Protein AF-A0AAW6NJH7-F1 (afdb_monomer_lite)

Foldseek 3Di:
DDFDPKDFDWLEAPVVAVVVLVCLQPVQVVCCVVVVNPDDWDWDWDADLAAQGTHYIAQISNRVDDDGRLLAHVWAQPFLLLLLLLLLLQLLCVVGADQFDKFAFDWDWDQDPVRDTDTDAFPVNDGPRIDGNLVCNLASGDRRLLRSDVVSALVSSLLSLVLLPADNVQRDSDSCVSRGSGIDRNSSSVSSVSCLSNLQWRNHRTTTAWMATPVRDTPDHDDRDTHRRGHSSSSVSSQLSVLSSCVPYVNVVNCVVCVPVSGD

InterPro domains:
  IPR001460 Penicillin-binding protein, transpeptidase [PF00905] (43-263)
  IPR012338 Beta-lactamase/transpeptidase-like [G3DSA:3.40.710.10] (2-264)
  IPR012338 Beta-lactamase/transpeptidase-like [SSF56601] (4-255)
  IPR050396 Glycosyltransferase 51/Transpeptidase [PTHR32282] (4-257)

Secondary structure (DSSP, 8-state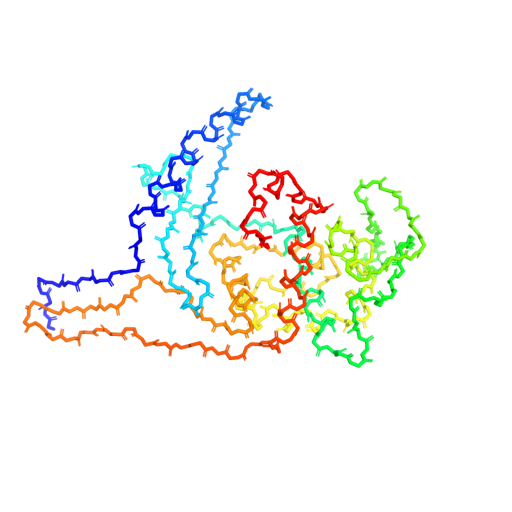):
----S-EEEE---HHHHHHHHHHHHHHHHHHHHHHT-S-----EEEE-TTT-BEEEEE-SS-TTS-S--HHHH--EE-GGGGHHHHHHHHHT-TTT--TT-EEEES---EE-TTSPEE----TT----EEEEHHHHHHTT-HHHHHHHHHHH-HHHHHHHHHHTT--GGG---SGGGGGT--EE-HHHHHHHHHHHHTTSEEPPPBSEEEEE-TTS-EEEE-----EE-S-HHHHHHHHHHHHHHHHHSTTHHHHHH-GGG---

Structure (mmCIF, N/CA/C/O backbone):
data_AF-A0AAW6NJH7-F1
#
_entry.id   AF-A0AAW6NJH7-F1
#
loop_
_atom_site.group_PDB
_atom_site.id
_atom_site.type_symbol
_atom_site.label_atom_id
_atom_site.label_alt_id
_atom_site.label_comp_id
_atom_site.label_asym_id
_atom_site.label_entity_id
_atom_site.label_seq_id
_atom_site.pdbx_PDB_ins_code
_atom_site.Cartn_x
_atom_site.Cartn_y
_atom_site.Cartn_z
_atom_site.occupancy
_atom_site.B_iso_or_equiv
_atom_site.auth_seq_id
_atom_site.auth_comp_id
_atom_site.auth_asym_id
_atom_site.auth_atom_id
_atom_site.pdbx_PDB_model_num
ATOM 1 N N . LYS A 1 1 ? 37.117 -6.544 -17.813 1.00 63.12 1 LYS A N 1
ATOM 2 C CA . LYS A 1 1 ? 36.618 -6.884 -19.164 1.00 63.12 1 LYS A CA 1
ATOM 3 C C . LYS A 1 1 ? 35.686 -5.759 -19.556 1.00 63.12 1 LYS A C 1
ATOM 5 O O . LYS A 1 1 ? 34.707 -5.574 -18.843 1.00 63.12 1 LYS A O 1
ATOM 10 N N . ASP A 1 2 ? 36.017 -5.006 -20.595 1.00 80.56 2 ASP A N 1
ATOM 11 C CA . ASP A 1 2 ? 35.122 -3.968 -21.101 1.00 80.56 2 ASP A CA 1
ATOM 12 C C . ASP A 1 2 ? 33.968 -4.652 -21.834 1.00 80.56 2 ASP A C 1
ATOM 14 O O . ASP A 1 2 ? 34.187 -5.523 -22.676 1.00 80.56 2 ASP A O 1
ATOM 18 N N . LEU A 1 3 ? 32.738 -4.337 -21.431 1.00 87.38 3 LEU A N 1
ATOM 19 C CA . LEU A 1 3 ? 31.527 -4.855 -22.057 1.00 87.38 3 LEU A CA 1
ATOM 20 C C . LEU A 1 3 ? 31.058 -3.839 -23.104 1.00 87.38 3 LEU A C 1
ATOM 22 O O . LEU A 1 3 ? 30.867 -2.669 -22.782 1.00 87.38 3 LEU A O 1
ATOM 26 N N . SER A 1 4 ? 30.847 -4.297 -24.335 1.00 90.00 4 SER A N 1
ATOM 27 C CA . SER A 1 4 ? 30.216 -3.545 -25.427 1.00 90.00 4 SER A CA 1
ATOM 28 C C . SER A 1 4 ? 28.955 -4.288 -25.887 1.00 90.00 4 SER A C 1
ATOM 30 O O . SER A 1 4 ? 28.783 -5.461 -25.557 1.00 90.00 4 SER A O 1
ATOM 32 N N . GLY A 1 5 ? 28.036 -3.595 -26.569 1.00 94.06 5 GLY A N 1
ATOM 33 C CA . GLY A 1 5 ? 26.850 -4.213 -27.185 1.00 94.06 5 GLY A CA 1
ATOM 34 C C . GLY A 1 5 ? 25.885 -4.919 -26.216 1.00 94.06 5 GLY A C 1
ATOM 35 O O . GLY A 1 5 ? 25.193 -5.858 -26.611 1.00 94.06 5 GLY A O 1
ATOM 36 N N . VAL A 1 6 ? 25.842 -4.496 -24.946 1.00 96.94 6 VAL A N 1
ATOM 37 C CA . VAL A 1 6 ? 25.009 -5.121 -23.904 1.00 96.94 6 VAL A CA 1
ATOM 38 C C . VAL A 1 6 ? 23.520 -4.914 -24.185 1.00 96.94 6 VAL A C 1
ATOM 40 O O . VAL A 1 6 ? 23.065 -3.806 -24.463 1.00 96.94 6 VAL A O 1
ATOM 43 N N . LYS A 1 7 ? 22.745 -5.989 -24.043 1.00 98.00 7 LYS A N 1
ATOM 44 C CA . LYS A 1 7 ? 21.287 -6.012 -24.181 1.00 98.00 7 LYS A CA 1
ATOM 45 C C . LYS A 1 7 ? 20.660 -6.106 -22.793 1.00 98.00 7 LYS A C 1
ATOM 47 O O . LYS A 1 7 ? 20.881 -7.085 -22.078 1.00 98.00 7 LYS A O 1
ATOM 52 N N . ILE A 1 8 ? 19.880 -5.096 -22.413 1.00 98.12 8 ILE A N 1
ATOM 53 C CA . ILE A 1 8 ? 19.168 -5.044 -21.130 1.00 98.12 8 ILE A CA 1
ATOM 54 C C . ILE A 1 8 ? 17.683 -5.280 -21.393 1.00 98.12 8 ILE A C 1
ATOM 56 O O . ILE A 1 8 ? 17.025 -4.458 -22.027 1.00 98.12 8 ILE A O 1
ATOM 60 N N . PHE A 1 9 ? 17.151 -6.387 -20.882 1.00 98.31 9 PHE A N 1
ATOM 61 C CA . PHE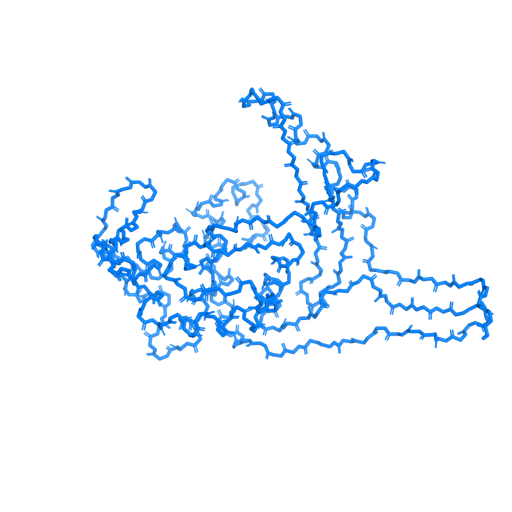 A 1 9 ? 15.729 -6.698 -20.957 1.00 98.31 9 PHE A CA 1
ATOM 62 C C . PHE A 1 9 ? 15.064 -6.307 -19.644 1.00 98.31 9 PHE A C 1
ATOM 64 O O . PHE A 1 9 ? 15.450 -6.777 -18.568 1.00 98.31 9 PHE A O 1
ATOM 71 N N . THR A 1 10 ? 14.065 -5.434 -19.728 1.00 98.50 10 THR A N 1
ATOM 72 C CA . THR A 1 10 ? 13.341 -4.913 -18.569 1.00 98.50 10 THR A CA 1
ATOM 73 C C . THR A 1 10 ? 11.961 -5.558 -18.445 1.00 98.50 10 THR A C 1
ATOM 75 O O . THR A 1 10 ? 11.587 -6.447 -19.208 1.00 98.50 10 THR A O 1
ATOM 78 N N . THR A 1 11 ? 11.213 -5.137 -17.433 1.00 98.44 11 THR A N 1
ATOM 79 C CA . THR A 1 11 ? 9.827 -5.560 -17.167 1.00 98.44 11 THR A CA 1
ATOM 80 C C . THR A 1 11 ? 8.785 -4.550 -17.658 1.00 98.44 11 THR A C 1
ATOM 82 O O . THR A 1 11 ? 7.587 -4.737 -17.432 1.00 98.44 11 THR A O 1
ATOM 85 N N . PHE A 1 12 ? 9.265 -3.500 -18.330 1.00 98.56 12 PHE A N 1
ATOM 86 C CA . PHE A 1 12 ? 8.488 -2.372 -18.815 1.00 98.56 12 PHE A CA 1
ATOM 87 C C . PHE A 1 12 ? 7.353 -2.822 -19.736 1.00 98.56 12 PHE A C 1
ATOM 89 O O . PHE A 1 12 ? 7.557 -3.624 -20.649 1.00 98.56 12 PHE A O 1
ATOM 96 N N . ASP A 1 13 ? 6.170 -2.267 -19.503 1.00 98.75 13 ASP A N 1
ATOM 97 C CA . ASP A 1 13 ? 4.979 -2.474 -20.312 1.00 98.75 13 ASP A CA 1
ATOM 98 C C . ASP A 1 13 ? 4.593 -1.139 -20.956 1.00 98.75 13 ASP A C 1
ATOM 100 O O . ASP A 1 13 ? 4.171 -0.202 -20.273 1.00 98.75 13 ASP A O 1
ATOM 104 N N . SER A 1 14 ? 4.752 -1.045 -22.279 1.00 98.44 14 SER A N 1
ATOM 105 C CA . SER A 1 14 ? 4.467 0.186 -23.019 1.00 98.44 14 SER A CA 1
ATOM 106 C C . SER A 1 14 ? 2.999 0.595 -22.937 1.00 98.44 14 SER A C 1
ATOM 108 O O . SER A 1 14 ? 2.708 1.779 -22.805 1.00 98.44 14 SER A O 1
ATOM 110 N N . VAL A 1 15 ? 2.066 -0.362 -22.936 1.00 98.69 15 VAL A N 1
ATOM 111 C CA . VAL A 1 15 ? 0.629 -0.065 -22.869 1.00 98.69 15 VAL A CA 1
ATOM 112 C C . VAL A 1 15 ? 0.272 0.508 -21.500 1.00 98.69 15 VAL A C 1
ATOM 114 O O . VAL A 1 15 ? -0.466 1.492 -21.405 1.00 98.69 15 VAL A O 1
ATOM 117 N N . ALA A 1 16 ? 0.802 -0.088 -20.429 1.00 98.62 16 ALA A N 1
ATOM 118 C CA . ALA A 1 16 ? 0.579 0.405 -19.074 1.00 98.62 16 ALA A CA 1
ATOM 119 C C . ALA A 1 16 ? 1.208 1.789 -18.859 1.00 98.62 16 ALA A C 1
ATOM 121 O O . ALA A 1 16 ? 0.585 2.646 -18.225 1.00 98.62 16 ALA A O 1
ATOM 122 N N . GLN A 1 17 ? 2.414 2.019 -19.392 1.00 98.50 17 GLN A N 1
ATOM 123 C CA . GLN A 1 17 ? 3.087 3.311 -19.296 1.00 98.50 17 GLN A CA 1
ATOM 124 C C . GLN A 1 17 ? 2.305 4.404 -20.029 1.00 98.50 17 GLN A C 1
ATOM 126 O O . GLN A 1 17 ? 1.992 5.423 -19.415 1.00 98.50 17 GLN A O 1
ATOM 131 N N . ASP A 1 18 ? 1.913 4.176 -21.284 1.00 98.44 18 ASP A N 1
ATOM 132 C CA . ASP A 1 18 ? 1.162 5.154 -22.079 1.00 98.44 18 ASP A CA 1
ATOM 133 C C . ASP A 1 18 ? -0.160 5.538 -21.394 1.00 98.44 18 ASP A C 1
ATOM 135 O O . ASP A 1 18 ? -0.528 6.714 -21.318 1.00 98.44 18 ASP A O 1
ATOM 139 N N . ALA A 1 19 ? -0.868 4.553 -20.829 1.00 98.69 19 ALA A N 1
ATOM 140 C CA . ALA A 1 19 ? -2.093 4.795 -20.074 1.00 98.69 19 ALA A CA 1
ATOM 141 C C . ALA A 1 19 ? -1.845 5.623 -18.797 1.00 98.69 19 ALA A C 1
ATOM 143 O O . ALA A 1 19 ? -2.624 6.533 -18.491 1.00 98.69 19 ALA A O 1
ATOM 144 N N . ALA A 1 20 ? -0.771 5.328 -18.058 1.00 98.31 20 ALA A N 1
ATOM 145 C CA . ALA A 1 20 ? -0.404 6.037 -16.834 1.00 98.31 20 ALA A CA 1
ATOM 146 C C . ALA A 1 20 ? 0.009 7.490 -17.111 1.00 98.31 20 ALA A C 1
ATOM 148 O O . ALA A 1 20 ? -0.431 8.408 -16.411 1.00 98.31 20 ALA A O 1
ATOM 149 N N . GLU A 1 21 ? 0.815 7.712 -18.149 1.00 98.19 21 GLU A N 1
ATOM 150 C CA . GLU A 1 21 ? 1.243 9.044 -18.571 1.00 98.19 21 GLU A CA 1
ATOM 151 C C . GLU A 1 21 ? 0.064 9.884 -19.045 1.00 98.19 21 GLU A C 1
ATOM 153 O O . GLU A 1 21 ? -0.117 11.007 -18.571 1.00 98.19 21 GLU A O 1
ATOM 158 N N . LYS A 1 22 ? -0.799 9.323 -19.902 1.00 98.31 22 LYS A N 1
ATOM 159 C CA . LYS A 1 22 ? -2.024 9.992 -20.356 1.00 98.31 22 LYS A CA 1
ATOM 160 C C . LYS A 1 22 ? -2.902 10.407 -19.176 1.00 98.31 22 LYS A C 1
ATOM 162 O O . LYS A 1 22 ? -3.366 11.545 -19.123 1.00 98.31 22 LYS A O 1
ATOM 167 N N . ALA A 1 23 ? -3.090 9.521 -18.196 1.00 98.44 23 ALA A N 1
ATOM 168 C CA . ALA A 1 23 ? -3.864 9.828 -16.996 1.00 98.44 23 ALA A CA 1
ATOM 169 C C . ALA A 1 23 ? -3.250 10.971 -16.165 1.00 98.44 23 ALA A C 1
ATOM 171 O O . ALA A 1 23 ? -3.992 11.800 -15.636 1.00 98.44 23 ALA A O 1
ATOM 172 N N . ALA A 1 24 ? -1.920 11.045 -16.059 1.00 97.50 24 ALA A N 1
ATOM 173 C CA . ALA A 1 24 ? -1.233 12.132 -15.363 1.00 97.50 24 ALA A CA 1
ATOM 174 C C . ALA A 1 24 ? -1.366 13.469 -16.114 1.00 97.50 24 ALA A C 1
ATOM 176 O O . ALA A 1 24 ? -1.800 14.462 -15.522 1.00 97.50 24 ALA A O 1
ATOM 177 N N . VAL A 1 25 ? -1.063 13.464 -17.416 1.00 97.81 25 VAL A N 1
ATOM 178 C CA . VAL A 1 25 ? -1.061 14.647 -18.290 1.00 97.81 25 VAL A CA 1
ATOM 179 C C . VAL A 1 25 ? -2.459 15.249 -18.434 1.00 97.81 25 VAL A C 1
ATOM 181 O O . VAL A 1 25 ? -2.608 16.467 -18.410 1.00 97.81 25 VAL A O 1
ATOM 184 N N . GLU A 1 26 ? -3.502 14.424 -18.543 1.00 98.25 26 GLU A N 1
ATOM 185 C CA . GLU A 1 26 ? -4.885 14.906 -18.667 1.00 98.25 26 GLU A CA 1
ATOM 186 C C . GLU A 1 26 ? -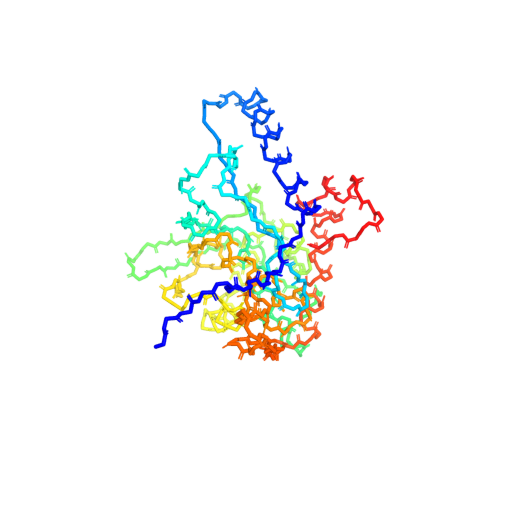5.521 15.190 -17.296 1.00 98.25 26 GLU A C 1
ATOM 188 O O . GLU A 1 26 ? -6.232 16.185 -17.115 1.00 98.25 26 GLU A O 1
ATOM 193 N N . GLY A 1 27 ? -5.260 14.333 -16.305 1.00 98.38 27 GLY A N 1
ATOM 194 C CA . GLY A 1 27 ? -5.921 14.381 -15.003 1.00 98.38 27 GLY A CA 1
ATOM 195 C C . GLY A 1 27 ? -5.486 15.557 -14.134 1.00 98.38 27 GLY A C 1
ATOM 196 O O . GLY A 1 27 ? -6.328 16.189 -13.488 1.00 98.38 27 GLY A O 1
ATOM 197 N N . ILE A 1 28 ? -4.192 15.891 -14.119 1.00 98.12 28 ILE A N 1
ATOM 198 C CA . ILE A 1 28 ? -3.676 16.950 -13.243 1.00 98.12 28 ILE A CA 1
ATOM 199 C C . ILE A 1 28 ? -4.209 18.336 -13.634 1.00 98.12 28 ILE A C 1
ATOM 201 O O . ILE A 1 28 ? -4.761 19.012 -12.757 1.00 98.12 28 ILE A O 1
ATOM 205 N N . PRO A 1 29 ? -4.158 18.774 -14.907 1.00 98.25 29 PRO A N 1
ATOM 206 C CA . PRO A 1 29 ? -4.768 20.037 -15.318 1.00 98.25 29 PRO A CA 1
ATOM 207 C C . PRO A 1 29 ? -6.276 20.092 -15.044 1.00 98.25 29 PRO A C 1
ATOM 209 O O . PRO A 1 29 ? -6.782 21.127 -14.599 1.00 98.25 29 PRO A O 1
ATOM 212 N N . ALA A 1 30 ? -6.995 18.980 -15.245 1.00 98.44 30 ALA A N 1
ATOM 213 C CA . ALA A 1 30 ? -8.426 18.901 -14.961 1.00 98.44 30 ALA A CA 1
ATOM 214 C C . ALA A 1 30 ? -8.728 19.146 -13.471 1.00 98.44 30 ALA A C 1
ATOM 216 O O . ALA A 1 30 ? -9.588 19.968 -13.140 1.00 98.44 30 ALA A O 1
ATOM 217 N N . LEU A 1 31 ? -7.975 18.507 -12.569 1.00 98.38 31 LEU A N 1
ATOM 218 C CA . LEU A 1 31 ? -8.104 18.709 -11.123 1.00 98.38 31 LEU A CA 1
ATOM 219 C C . LEU A 1 31 ? -7.711 20.128 -10.700 1.00 98.38 31 LEU A C 1
ATOM 221 O O . LEU A 1 31 ? -8.444 20.750 -9.926 1.00 98.38 31 LEU A O 1
ATOM 225 N N . LYS A 1 32 ? -6.608 20.672 -11.236 1.00 98.25 32 LYS A N 1
ATOM 226 C CA . LYS A 1 32 ? -6.186 22.060 -10.977 1.00 98.25 32 LYS A CA 1
ATOM 227 C C . LYS A 1 32 ? -7.287 23.049 -11.345 1.00 98.25 32 LYS A C 1
ATOM 229 O O . LYS A 1 32 ? -7.625 23.911 -10.536 1.00 98.25 32 LYS A O 1
ATOM 234 N N . LYS A 1 33 ? -7.905 22.885 -12.520 1.00 98.25 33 LYS A N 1
ATOM 235 C CA . LYS A 1 33 ? -9.019 23.726 -12.979 1.00 98.25 33 LYS A CA 1
ATOM 236 C C . LYS A 1 33 ? -10.250 23.583 -12.083 1.00 98.25 33 LYS A C 1
ATOM 238 O O . LYS A 1 33 ? -10.816 24.589 -11.663 1.00 98.25 33 LYS A O 1
ATOM 243 N N . GLN A 1 34 ? -10.653 22.353 -11.763 1.00 98.25 34 GLN A N 1
ATOM 244 C CA . GLN A 1 34 ? -11.842 22.086 -10.948 1.00 98.25 34 GLN A CA 1
ATOM 245 C C . GLN A 1 34 ? -11.710 22.634 -9.519 1.00 98.25 34 GLN A C 1
ATOM 247 O O . GLN A 1 34 ? -12.684 23.118 -8.946 1.00 98.25 34 GLN A O 1
ATOM 252 N N . ARG A 1 35 ? -10.513 22.540 -8.932 1.00 98.00 35 ARG A N 1
ATOM 253 C CA . ARG A 1 35 ? -10.243 22.910 -7.534 1.00 98.00 35 ARG A CA 1
ATOM 254 C C . ARG A 1 35 ? -9.583 24.280 -7.370 1.00 98.00 35 ARG A C 1
ATOM 256 O O . ARG A 1 35 ? -9.364 24.689 -6.237 1.00 98.00 35 ARG A O 1
ATOM 263 N N . LYS A 1 36 ? -9.314 24.989 -8.473 1.00 97.69 36 LYS A N 1
ATOM 264 C CA . LYS A 1 36 ? -8.632 26.295 -8.511 1.00 97.69 36 LYS A CA 1
ATOM 265 C C . LYS A 1 36 ? -7.253 26.266 -7.832 1.00 97.69 36 LYS A C 1
ATOM 267 O O . LYS A 1 36 ? -6.949 27.112 -6.999 1.00 97.69 36 LYS A O 1
ATOM 272 N N . LEU A 1 37 ? -6.433 25.276 -8.185 1.00 97.81 37 LEU A N 1
ATOM 273 C CA . LEU A 1 37 ? -5.082 25.097 -7.640 1.00 97.81 37 LEU A CA 1
ATOM 274 C C . LEU A 1 37 ? -4.022 25.640 -8.608 1.00 97.81 37 LEU A C 1
ATOM 276 O O . LEU A 1 37 ? -4.080 25.369 -9.810 1.00 97.81 37 LEU A O 1
ATOM 280 N N . SER A 1 38 ? -3.037 26.366 -8.077 1.00 96.56 38 SER A N 1
ATOM 281 C CA . SER A 1 38 ? -1.868 26.871 -8.816 1.00 96.56 38 SER A CA 1
ATOM 282 C C . SER A 1 38 ? -0.919 25.756 -9.246 1.00 96.56 38 SER A C 1
ATOM 284 O O . SER A 1 38 ? -0.405 25.753 -10.365 1.00 96.56 38 SER A O 1
ATOM 286 N N . ASP A 1 39 ? -0.740 24.769 -8.379 1.00 96.06 39 ASP A N 1
ATOM 287 C CA . ASP A 1 39 ? 0.216 23.679 -8.481 1.00 96.06 39 ASP A CA 1
ATOM 288 C C . ASP A 1 39 ? -0.413 22.392 -7.940 1.00 96.06 39 ASP A C 1
ATOM 290 O O . ASP A 1 39 ? -1.188 22.391 -6.984 1.00 96.06 39 ASP A O 1
ATOM 294 N N . LEU A 1 40 ? -0.139 21.286 -8.625 1.00 97.62 40 LEU A N 1
ATOM 295 C CA . LEU A 1 40 ? -0.557 19.951 -8.224 1.00 97.62 40 LEU A CA 1
ATOM 296 C C . LEU A 1 40 ? 0.325 18.949 -8.960 1.00 97.62 40 LEU A C 1
ATOM 298 O O . LEU A 1 40 ? 0.642 19.150 -10.129 1.00 97.62 40 LEU A O 1
ATOM 302 N N . GLU A 1 41 ? 0.700 17.880 -8.272 1.00 97.38 41 GLU A N 1
ATOM 303 C CA . GLU A 1 41 ? 1.618 16.861 -8.771 1.00 97.38 41 GLU A CA 1
ATOM 304 C C . GLU A 1 41 ? 1.082 15.463 -8.498 1.00 97.38 41 GLU A C 1
ATOM 306 O O . GLU A 1 41 ? 0.187 15.276 -7.671 1.00 97.38 41 GLU A O 1
ATOM 311 N N . THR A 1 42 ? 1.655 14.477 -9.184 1.00 98.06 42 THR A N 1
ATOM 312 C CA . THR A 1 42 ? 1.264 13.073 -9.052 1.00 98.06 42 THR A CA 1
ATOM 313 C C . THR A 1 42 ? 2.464 12.140 -9.131 1.00 98.06 42 THR A C 1
ATOM 315 O O . THR A 1 42 ? 3.555 12.527 -9.544 1.00 98.06 42 THR A O 1
ATOM 318 N N . ALA A 1 43 ? 2.248 10.900 -8.714 1.00 98.25 43 ALA A N 1
ATOM 319 C CA . ALA A 1 43 ? 3.139 9.786 -8.964 1.00 98.25 43 ALA A CA 1
ATOM 320 C C . ALA A 1 43 ? 2.295 8.523 -9.145 1.00 98.25 43 ALA A C 1
ATOM 322 O O . ALA A 1 43 ? 1.292 8.345 -8.452 1.00 98.25 43 ALA A O 1
ATOM 323 N N . MET A 1 44 ? 2.710 7.640 -10.048 1.00 98.44 44 MET A N 1
ATOM 324 C CA . MET A 1 44 ? 2.048 6.358 -10.281 1.00 98.44 44 MET A CA 1
ATOM 325 C C . MET A 1 44 ? 3.092 5.253 -10.386 1.00 98.44 44 MET A C 1
ATOM 327 O O . MET A 1 44 ? 4.137 5.441 -11.002 1.00 98.44 44 MET A O 1
ATOM 331 N N . VAL A 1 45 ? 2.805 4.103 -9.783 1.00 98.81 45 VAL A N 1
ATOM 332 C CA . VAL A 1 45 ? 3.618 2.890 -9.898 1.00 98.81 45 VAL A CA 1
ATOM 333 C C . VAL A 1 45 ? 2.670 1.734 -10.165 1.00 98.81 45 VAL A C 1
ATOM 335 O O . VAL A 1 45 ? 1.725 1.526 -9.406 1.00 98.81 45 VAL A O 1
ATOM 338 N N . VAL A 1 46 ? 2.920 0.992 -11.239 1.00 98.88 46 VAL A N 1
ATOM 339 C CA . VAL A 1 46 ? 2.168 -0.211 -11.597 1.00 98.88 46 VAL A CA 1
ATOM 340 C C . VAL A 1 46 ? 3.116 -1.393 -11.512 1.00 98.88 46 VAL A C 1
ATOM 342 O O . VAL A 1 46 ? 4.176 -1.388 -12.136 1.00 98.88 46 VAL A O 1
ATOM 345 N N . VAL A 1 47 ? 2.733 -2.407 -10.742 1.00 98.88 47 VAL A N 1
ATOM 346 C CA . VAL A 1 47 ? 3.522 -3.627 -10.558 1.00 98.88 47 VAL A CA 1
ATOM 347 C C . VAL A 1 47 ? 2.683 -4.859 -10.850 1.00 98.88 47 VAL A C 1
ATOM 349 O O . VAL A 1 47 ? 1.465 -4.856 -10.666 1.00 98.88 47 VAL A O 1
ATOM 352 N N . ASP A 1 48 ? 3.341 -5.925 -11.287 1.00 98.69 48 ASP A N 1
ATOM 353 C CA . ASP A 1 48 ? 2.721 -7.231 -11.410 1.00 98.69 48 ASP A CA 1
ATOM 354 C C . ASP A 1 48 ? 2.280 -7.749 -10.040 1.00 98.69 48 ASP A C 1
ATOM 356 O O . ASP A 1 48 ? 3.052 -7.782 -9.076 1.00 98.69 48 ASP A O 1
ATOM 360 N N . ARG A 1 49 ? 1.028 -8.201 -9.974 1.00 98.31 49 ARG A N 1
ATOM 361 C CA . ARG A 1 49 ? 0.408 -8.724 -8.757 1.00 98.31 49 ARG A CA 1
ATOM 362 C C . ARG A 1 49 ? 1.196 -9.882 -8.144 1.00 98.31 49 ARG A C 1
ATOM 364 O O . ARG A 1 49 ? 1.297 -9.961 -6.923 1.00 98.31 49 ARG A O 1
ATOM 371 N N . ASN A 1 50 ? 1.713 -10.792 -8.962 1.00 96.94 50 ASN A N 1
ATOM 372 C CA . ASN A 1 50 ? 2.303 -12.047 -8.505 1.00 96.94 50 ASN A CA 1
ATOM 373 C C . ASN A 1 50 ? 3.829 -11.989 -8.476 1.00 96.94 50 ASN A C 1
ATOM 375 O O . ASN A 1 50 ? 4.434 -12.541 -7.560 1.00 96.94 50 ASN A O 1
ATOM 379 N N . THR A 1 51 ? 4.446 -11.339 -9.462 1.00 97.88 51 THR A N 1
ATOM 380 C CA . THR A 1 51 ? 5.901 -11.385 -9.643 1.00 97.88 51 THR A CA 1
ATOM 381 C C . THR A 1 51 ? 6.639 -10.164 -9.102 1.00 97.88 51 THR A C 1
ATOM 383 O O . THR A 1 51 ? 7.858 -10.223 -8.973 1.00 97.88 51 THR A O 1
ATOM 386 N N . GLY A 1 52 ? 5.938 -9.071 -8.772 1.00 98.25 52 GLY A N 1
ATOM 387 C CA . GLY A 1 52 ? 6.568 -7.824 -8.317 1.00 98.25 52 GLY A CA 1
ATOM 388 C C . GLY A 1 52 ? 7.269 -7.034 -9.429 1.00 98.25 52 GLY A C 1
ATOM 389 O O . GLY A 1 52 ? 7.972 -6.064 -9.173 1.00 98.25 52 GLY A O 1
ATOM 390 N N . GLU A 1 53 ? 7.095 -7.415 -10.686 1.00 98.69 53 GLU A N 1
ATOM 391 C CA . GLU A 1 53 ? 7.713 -6.715 -11.812 1.00 98.69 53 GLU A CA 1
ATOM 392 C C . GLU A 1 53 ? 7.115 -5.327 -12.023 1.00 98.69 53 GLU A C 1
ATOM 394 O O . GLU A 1 53 ? 5.896 -5.183 -12.100 1.00 98.69 53 GLU A O 1
ATOM 399 N N . VAL A 1 54 ? 7.959 -4.305 -12.146 1.00 98.75 54 VAL A N 1
ATOM 400 C CA . VAL A 1 54 ? 7.513 -2.921 -12.342 1.00 98.75 54 VAL A CA 1
ATOM 401 C C . VAL A 1 54 ? 7.130 -2.699 -13.806 1.00 98.75 54 VAL A C 1
ATOM 403 O O . VAL A 1 54 ? 7.984 -2.601 -14.680 1.00 98.75 54 VAL A O 1
ATOM 406 N N . ARG A 1 55 ? 5.827 -2.590 -14.065 1.00 98.81 55 ARG A N 1
ATOM 407 C CA . ARG A 1 55 ? 5.255 -2.455 -15.412 1.00 98.81 55 ARG A CA 1
ATOM 408 C C . ARG A 1 55 ? 5.295 -1.019 -15.920 1.00 98.81 55 ARG A C 1
ATOM 410 O O . ARG A 1 55 ? 5.647 -0.793 -17.071 1.00 98.81 55 ARG A O 1
ATOM 417 N N . ALA A 1 56 ? 4.953 -0.064 -15.057 1.00 98.69 56 ALA A N 1
ATOM 418 C CA . ALA A 1 56 ? 4.917 1.358 -15.389 1.00 98.69 56 ALA A CA 1
ATOM 419 C C . ALA A 1 56 ? 5.286 2.224 -14.179 1.00 98.69 56 ALA A C 1
ATOM 421 O O . ALA A 1 56 ? 5.025 1.857 -13.027 1.00 98.69 56 ALA A O 1
ATOM 422 N N . MET A 1 57 ? 5.871 3.391 -14.444 1.00 98.44 57 MET A N 1
ATOM 423 C CA . MET A 1 57 ? 6.238 4.372 -13.429 1.00 98.44 57 MET A CA 1
ATOM 424 C C . MET A 1 57 ? 6.116 5.795 -13.977 1.00 98.44 57 MET A C 1
ATOM 426 O O . MET A 1 57 ? 6.728 6.147 -14.981 1.00 98.44 57 MET A O 1
ATOM 430 N N . VAL A 1 58 ? 5.374 6.639 -13.264 1.00 98.19 58 VAL A N 1
ATOM 431 C CA . VAL A 1 58 ? 5.219 8.068 -13.551 1.00 98.19 58 VAL A CA 1
ATOM 432 C C . VAL A 1 58 ? 5.692 8.861 -12.338 1.00 98.19 58 VAL A C 1
ATOM 434 O O . VAL A 1 58 ? 5.172 8.686 -11.235 1.00 98.19 58 VAL A O 1
ATOM 437 N N . GLY A 1 59 ? 6.688 9.727 -12.536 1.00 97.12 59 GLY A N 1
ATOM 438 C CA . GLY A 1 59 ? 7.332 10.506 -11.471 1.00 97.12 59 GLY A CA 1
ATOM 439 C C . GLY A 1 59 ? 6.799 11.931 -11.273 1.00 97.12 59 GLY A C 1
ATOM 440 O O . GLY A 1 59 ? 7.276 12.634 -10.378 1.00 97.12 59 GLY A O 1
ATOM 441 N N . GLY A 1 60 ? 5.845 12.377 -12.090 1.00 96.75 60 GLY A N 1
ATOM 442 C CA . GLY A 1 60 ? 5.308 13.737 -12.048 1.00 96.75 60 GLY A CA 1
ATOM 443 C C . GLY A 1 60 ? 4.143 13.943 -13.013 1.00 96.75 60 GLY A C 1
ATOM 444 O O . GLY A 1 60 ? 3.822 13.062 -13.809 1.00 96.75 60 GLY A O 1
ATOM 445 N N . ALA A 1 61 ? 3.517 15.117 -12.939 1.00 94.81 61 ALA A N 1
ATOM 446 C CA . ALA A 1 61 ? 2.444 15.534 -13.844 1.00 94.81 61 ALA A CA 1
ATOM 447 C C . ALA A 1 61 ? 2.909 15.718 -15.301 1.00 94.81 61 ALA A C 1
ATOM 449 O O . ALA A 1 61 ? 2.105 15.586 -16.221 1.00 94.81 61 ALA A O 1
ATOM 450 N N . GLU A 1 62 ? 4.200 15.988 -15.502 1.00 93.56 62 GLU A N 1
ATOM 451 C CA . GLU A 1 62 ? 4.840 16.145 -16.809 1.00 93.56 62 GLU A CA 1
ATOM 452 C C . GLU A 1 62 ? 5.892 15.034 -17.018 1.00 93.56 62 GLU A C 1
ATOM 454 O O . GLU A 1 62 ? 7.088 15.267 -16.846 1.00 93.56 62 GLU A O 1
ATOM 459 N N . PRO A 1 63 ? 5.473 13.796 -17.349 1.00 85.06 63 PRO A N 1
ATOM 460 C CA . PRO A 1 63 ? 6.357 12.624 -17.382 1.00 85.06 63 PRO A CA 1
ATOM 461 C C . PRO A 1 63 ? 7.454 12.690 -18.454 1.00 85.06 63 PRO A C 1
ATOM 463 O O . PRO A 1 63 ? 8.470 12.013 -18.334 1.00 85.06 63 PRO A O 1
ATOM 466 N N . GLN A 1 64 ? 7.262 13.523 -19.478 1.00 82.62 64 GLN A N 1
ATOM 467 C CA . GLN A 1 64 ? 8.172 13.681 -20.614 1.00 82.62 64 GLN A CA 1
ATOM 468 C C . GLN A 1 64 ? 9.448 14.468 -20.262 1.00 82.62 64 GLN A C 1
ATOM 470 O O . GLN A 1 64 ? 10.420 14.436 -21.016 1.00 82.62 64 GLN A O 1
ATOM 475 N N . TYR A 1 65 ? 9.476 15.152 -19.111 1.00 78.25 65 TYR A N 1
ATOM 476 C CA . TYR A 1 65 ? 10.657 15.861 -18.626 1.00 78.25 65 TYR A CA 1
ATOM 477 C C . TYR A 1 65 ? 11.316 15.092 -17.481 1.00 78.25 65 TYR A C 1
ATOM 479 O O . TYR A 1 65 ? 10.744 14.899 -16.407 1.00 78.25 65 TYR A O 1
ATOM 487 N N . ALA A 1 66 ? 12.561 14.671 -17.703 1.00 66.75 66 ALA A N 1
ATOM 488 C CA . ALA A 1 66 ? 13.370 14.047 -16.668 1.00 66.75 66 ALA A CA 1
ATOM 489 C C . ALA A 1 66 ? 13.739 15.063 -15.570 1.00 66.75 66 ALA A C 1
ATOM 491 O O . ALA A 1 66 ? 14.125 16.197 -15.850 1.00 66.75 66 ALA A O 1
ATOM 492 N N . GLY A 1 67 ? 13.645 14.641 -14.309 1.00 86.69 67 GLY A N 1
ATOM 493 C CA . GLY A 1 67 ? 13.922 15.483 -13.148 1.00 86.69 67 GLY A CA 1
ATOM 494 C C . GLY A 1 67 ? 13.686 14.731 -11.841 1.00 86.69 67 GLY A C 1
ATOM 495 O O . GLY A 1 67 ? 14.162 13.611 -11.660 1.00 86.69 67 GLY A O 1
ATOM 496 N N . TYR A 1 68 ? 12.937 15.337 -10.922 1.00 94.69 68 TYR A N 1
ATOM 497 C CA . TYR A 1 68 ? 12.595 14.725 -9.638 1.00 94.69 68 TYR A CA 1
ATOM 498 C C . TYR A 1 68 ? 11.534 13.621 -9.802 1.00 94.69 68 TYR A C 1
ATOM 500 O O . TYR A 1 68 ? 10.361 13.903 -10.052 1.00 94.69 68 TYR A O 1
ATOM 508 N N . ASN A 1 69 ? 11.932 12.358 -9.635 1.00 96.88 69 ASN A N 1
ATOM 509 C CA . ASN A 1 69 ? 11.048 11.200 -9.737 1.00 96.88 69 ASN A CA 1
ATOM 510 C C . ASN A 1 69 ? 10.310 10.956 -8.413 1.00 96.88 69 ASN A C 1
ATOM 512 O O . ASN A 1 69 ? 10.784 10.235 -7.527 1.00 96.88 69 ASN A O 1
ATOM 516 N N . ARG A 1 70 ? 9.094 11.496 -8.295 1.00 98.19 70 ARG A N 1
ATOM 517 C CA . ARG A 1 70 ? 8.261 11.355 -7.091 1.00 98.19 70 ARG A CA 1
ATOM 518 C C . ARG A 1 70 ? 7.903 9.907 -6.764 1.00 98.19 70 ARG A C 1
ATOM 520 O O . ARG A 1 70 ? 7.723 9.607 -5.589 1.00 98.19 70 ARG A O 1
ATOM 527 N N . ALA A 1 71 ? 7.860 9.005 -7.747 1.00 98.06 71 ALA A N 1
ATOM 528 C CA . ALA A 1 71 ? 7.551 7.595 -7.514 1.00 98.06 71 ALA A CA 1
ATOM 529 C C . ALA A 1 71 ? 8.590 6.889 -6.625 1.00 98.06 71 ALA A C 1
ATOM 531 O O . ALA A 1 71 ? 8.243 5.957 -5.900 1.00 98.06 71 ALA A O 1
ATOM 532 N N . MET A 1 72 ? 9.839 7.365 -6.648 1.00 97.81 72 MET A N 1
ATOM 533 C CA . MET A 1 72 ? 10.953 6.802 -5.877 1.00 97.81 72 MET A CA 1
ATOM 534 C C . MET A 1 72 ? 11.498 7.752 -4.808 1.00 97.81 72 MET A C 1
ATOM 536 O O . MET A 1 72 ? 12.108 7.296 -3.850 1.00 97.81 72 MET A O 1
ATOM 540 N N . GLN A 1 73 ? 11.315 9.065 -4.968 1.00 98.06 73 GLN A N 1
ATOM 541 C CA . GLN A 1 73 ? 11.983 10.071 -4.135 1.00 98.06 73 GLN A CA 1
ATOM 542 C C . GLN A 1 73 ? 11.025 10.821 -3.201 1.00 98.06 73 GLN A C 1
ATOM 544 O O . GLN A 1 73 ? 11.457 11.319 -2.160 1.00 98.06 73 GLN A O 1
ATOM 549 N N . ALA A 1 74 ? 9.732 10.917 -3.537 1.00 97.62 74 ALA A N 1
ATOM 550 C CA . ALA A 1 74 ? 8.779 11.691 -2.744 1.00 97.62 74 ALA A CA 1
ATOM 551 C C . ALA A 1 74 ? 8.226 10.857 -1.589 1.00 97.62 74 ALA A C 1
ATOM 553 O O . ALA A 1 74 ? 7.207 10.178 -1.711 1.00 97.62 74 ALA A O 1
ATOM 554 N N . ARG A 1 75 ? 8.893 10.942 -0.440 1.00 98.25 75 ARG A N 1
ATOM 555 C CA . ARG A 1 75 ? 8.425 10.319 0.794 1.00 98.25 75 ARG A CA 1
ATOM 556 C C . ARG A 1 75 ? 7.277 11.140 1.403 1.00 98.25 75 ARG A C 1
ATOM 558 O O . ARG A 1 75 ? 7.428 12.336 1.653 1.00 98.25 75 ARG A O 1
ATOM 565 N N . ARG A 1 76 ? 6.116 10.517 1.628 1.00 98.44 76 ARG A N 1
ATOM 566 C CA . ARG A 1 76 ? 4.892 11.166 2.142 1.00 98.44 76 ARG A CA 1
ATOM 567 C C . ARG A 1 76 ? 4.200 10.289 3.179 1.00 98.44 76 ARG A C 1
ATOM 569 O O . ARG A 1 76 ? 4.274 9.067 3.095 1.00 98.44 76 ARG A O 1
ATOM 576 N N . SER A 1 77 ? 3.487 10.912 4.120 1.00 98.31 77 SER A N 1
ATOM 577 C CA . SER A 1 77 ? 2.580 10.181 5.012 1.00 98.31 77 SER A CA 1
ATOM 578 C C . SER A 1 77 ? 1.539 9.437 4.180 1.00 98.31 77 SER A C 1
ATOM 580 O O . SER A 1 77 ? 0.886 10.034 3.322 1.00 98.31 77 SER A O 1
ATOM 582 N N . ILE A 1 78 ? 1.393 8.136 4.434 1.00 98.56 78 ILE A N 1
ATOM 583 C CA . ILE A 1 78 ? 0.460 7.283 3.686 1.00 98.56 78 ILE A CA 1
ATOM 584 C C . ILE A 1 78 ? -0.987 7.400 4.189 1.00 98.56 78 ILE A C 1
ATOM 586 O O . ILE A 1 78 ? -1.915 6.920 3.539 1.00 98.56 78 ILE A O 1
ATOM 590 N N . GLY A 1 79 ? -1.204 8.032 5.348 1.00 98.06 79 GLY A N 1
ATOM 591 C CA . GLY A 1 79 ? -2.529 8.206 5.942 1.00 98.06 79 GLY A CA 1
ATOM 592 C C . GLY A 1 79 ? -3.307 6.889 6.058 1.00 98.06 79 GLY A C 1
ATOM 593 O O . GLY A 1 79 ? -2.770 5.849 6.439 1.00 98.06 79 GLY A O 1
ATOM 594 N N . SER A 1 80 ? -4.585 6.905 5.673 1.00 98.31 80 SER A N 1
ATOM 595 C CA . SER A 1 80 ? -5.463 5.731 5.799 1.00 98.31 80 SER A CA 1
ATOM 596 C C . SER A 1 80 ? -5.047 4.513 4.959 1.00 98.31 80 SER A C 1
ATOM 598 O O . SER A 1 80 ? -5.576 3.431 5.210 1.00 98.31 80 SER A O 1
ATOM 600 N N . LEU A 1 81 ? -4.077 4.629 4.037 1.00 98.69 81 LEU A N 1
ATOM 601 C CA . LEU A 1 81 ? -3.477 3.455 3.381 1.00 98.69 81 LEU A CA 1
ATOM 602 C C . LEU A 1 81 ? -2.755 2.539 4.384 1.00 98.69 81 LEU A C 1
ATOM 604 O O . LEU A 1 81 ? -2.469 1.393 4.057 1.00 98.69 81 LEU A O 1
ATOM 608 N N . ALA A 1 82 ? -2.489 3.009 5.607 1.00 98.75 82 ALA A N 1
ATOM 609 C CA . ALA A 1 82 ? -1.907 2.189 6.659 1.00 98.75 82 ALA A CA 1
ATOM 610 C C . ALA A 1 82 ? -2.871 1.140 7.238 1.00 98.75 82 ALA A C 1
ATOM 612 O O . ALA A 1 82 ? -2.438 0.110 7.757 1.00 98.75 82 ALA A O 1
ATOM 613 N N . LYS A 1 83 ? -4.183 1.387 7.162 1.00 98.88 83 LYS A N 1
ATOM 614 C CA . LYS A 1 83 ? -5.187 0.600 7.888 1.00 98.88 83 LYS A CA 1
ATOM 615 C C . LYS A 1 83 ? -5.175 -0.889 7.527 1.00 98.88 83 LYS A C 1
ATOM 617 O O . LYS A 1 83 ? -5.175 -1.683 8.467 1.00 98.88 83 LYS A O 1
ATOM 622 N N . PRO A 1 84 ? -5.105 -1.312 6.243 1.00 98.88 84 PRO A N 1
ATOM 623 C CA . PRO A 1 84 ? -5.100 -2.730 5.882 1.00 98.88 84 PRO A CA 1
ATOM 624 C C . PRO A 1 84 ? -4.068 -3.571 6.637 1.00 98.88 84 PRO A C 1
ATOM 626 O O . PRO A 1 84 ? -4.368 -4.721 6.939 1.00 98.88 84 PRO A O 1
ATOM 629 N N . ALA A 1 85 ? -2.911 -3.013 7.015 1.00 98.88 85 ALA A N 1
ATOM 630 C CA . ALA A 1 85 ? -1.913 -3.733 7.803 1.00 98.88 85 ALA A CA 1
ATOM 631 C C . ALA A 1 85 ? -2.456 -4.160 9.177 1.00 98.88 85 ALA A C 1
ATOM 633 O O . ALA A 1 85 ? -2.320 -5.321 9.540 1.00 98.88 85 ALA A O 1
ATOM 634 N N . THR A 1 86 ? -3.146 -3.275 9.905 1.00 98.94 86 THR A N 1
ATOM 635 C CA . THR A 1 86 ? -3.762 -3.602 11.205 1.00 98.94 86 THR A CA 1
ATOM 636 C C . THR A 1 86 ? -4.826 -4.692 11.074 1.00 98.94 86 THR A C 1
ATOM 638 O O . THR A 1 86 ? -4.853 -5.637 11.863 1.00 98.94 86 THR A O 1
ATOM 641 N N . TYR A 1 87 ? -5.681 -4.603 10.053 1.00 98.94 87 TYR A N 1
ATOM 642 C CA . TYR A 1 87 ? -6.711 -5.616 9.810 1.00 98.94 87 TYR A CA 1
ATOM 643 C C . TYR A 1 87 ? -6.104 -6.950 9.363 1.00 98.94 87 TYR A C 1
ATOM 645 O O . TYR A 1 87 ? -6.560 -8.002 9.799 1.00 98.94 87 TYR A O 1
ATOM 653 N N . LEU A 1 88 ? -5.044 -6.925 8.554 1.00 98.94 88 LEU A N 1
ATOM 654 C CA . LEU A 1 88 ? -4.287 -8.113 8.163 1.00 98.94 88 LEU A CA 1
ATOM 655 C C . LEU A 1 88 ? -3.623 -8.788 9.374 1.00 98.94 88 LEU A C 1
ATOM 657 O O . LEU A 1 88 ? -3.676 -10.014 9.489 1.00 98.94 88 LEU A O 1
ATOM 661 N N . THR A 1 89 ? -3.055 -8.014 10.306 1.00 98.94 89 THR A N 1
ATOM 662 C CA . THR A 1 89 ? -2.517 -8.532 11.575 1.00 98.94 89 THR A CA 1
ATOM 663 C C . THR A 1 89 ? -3.606 -9.229 12.396 1.00 98.94 89 THR A C 1
ATOM 665 O O . THR A 1 89 ? -3.374 -10.327 12.901 1.00 98.94 89 THR A O 1
ATOM 668 N N . ALA A 1 90 ? -4.803 -8.636 12.493 1.00 98.88 90 ALA A N 1
ATOM 669 C CA . ALA A 1 90 ? -5.940 -9.246 13.185 1.00 98.88 90 ALA A CA 1
ATOM 670 C C . ALA A 1 90 ? -6.378 -10.554 12.514 1.00 98.88 90 ALA A C 1
ATOM 672 O O . ALA A 1 90 ? -6.427 -11.605 13.147 1.00 98.88 90 ALA A O 1
ATOM 673 N N . LEU A 1 91 ? -6.642 -10.504 11.207 1.00 98.88 91 LEU A N 1
ATOM 674 C CA . LEU A 1 91 ? -7.155 -11.626 10.414 1.00 98.88 91 LEU A CA 1
ATOM 675 C C . LEU A 1 91 ? -6.147 -12.777 10.264 1.00 98.88 91 LEU A C 1
ATOM 677 O O . LEU A 1 91 ? -6.524 -13.880 9.872 1.00 98.88 91 LEU A O 1
ATOM 681 N N . SER A 1 92 ? -4.882 -12.548 10.625 1.00 98.81 92 SER A N 1
ATOM 682 C CA . SER A 1 92 ? -3.865 -13.595 10.774 1.00 98.81 92 SER A CA 1
ATOM 683 C C . SER A 1 92 ? -4.051 -14.448 12.039 1.00 98.81 92 SER A C 1
ATOM 685 O O . SER A 1 92 ? -3.356 -15.448 12.202 1.00 98.81 92 SER A O 1
ATOM 687 N N . GLN A 1 93 ? -4.996 -14.095 12.918 1.00 98.62 93 GLN A N 1
ATOM 688 C CA . GLN A 1 93 ? -5.345 -14.817 14.144 1.00 98.62 93 GLN A CA 1
ATOM 689 C C . GLN A 1 93 ? -6.807 -15.312 14.073 1.00 98.62 93 GLN A C 1
ATOM 691 O O . GLN A 1 93 ? -7.677 -14.795 14.781 1.00 98.62 93 GLN A O 1
ATOM 696 N N . PRO A 1 94 ? -7.115 -16.326 13.238 1.00 97.88 94 PRO A N 1
ATOM 697 C CA . PRO A 1 94 ? -8.490 -16.701 12.874 1.00 97.88 94 PRO A CA 1
ATOM 698 C C . PRO A 1 94 ? -9.344 -17.227 14.038 1.00 97.88 94 PRO A C 1
ATOM 700 O O . PRO A 1 94 ? -10.570 -17.276 13.936 1.00 97.88 94 PRO A O 1
ATOM 703 N N . ASN A 1 95 ? -8.716 -17.620 15.149 1.00 98.12 95 ASN A N 1
ATOM 704 C CA . ASN A 1 95 ? -9.420 -18.042 16.360 1.00 98.12 95 ASN A CA 1
ATOM 705 C C . ASN A 1 95 ? -9.953 -16.854 17.178 1.00 98.12 95 ASN A C 1
ATOM 707 O O . ASN A 1 95 ? -10.909 -17.030 17.928 1.00 98.12 95 ASN A O 1
ATOM 711 N N . LEU A 1 96 ? -9.370 -15.663 17.006 1.00 98.31 96 LEU A N 1
ATOM 712 C CA . LEU A 1 96 ? -9.663 -14.464 17.794 1.00 98.31 96 LEU A CA 1
ATOM 713 C C . LEU A 1 96 ? -10.393 -13.393 16.979 1.00 98.31 96 LEU A C 1
ATOM 715 O O . LEU A 1 96 ? -11.358 -12.803 17.463 1.00 98.31 96 LEU A O 1
ATOM 719 N N . TYR A 1 97 ? -9.980 -13.174 15.729 1.00 98.81 97 TYR A N 1
ATOM 720 C CA . TYR A 1 97 ? -10.539 -12.130 14.875 1.00 98.81 97 TYR A CA 1
ATOM 721 C C . TYR A 1 97 ? -11.081 -12.705 13.570 1.00 98.81 97 TYR A C 1
ATOM 723 O O . TYR A 1 97 ? -10.432 -13.492 12.881 1.00 98.81 97 TYR A O 1
ATOM 731 N N . ARG A 1 98 ? -12.291 -12.273 13.224 1.00 98.69 98 ARG A N 1
ATOM 732 C CA . ARG A 1 98 ? -13.003 -12.579 11.984 1.00 98.69 98 ARG A CA 1
ATOM 733 C C . ARG A 1 98 ? -13.647 -11.300 11.458 1.00 98.69 98 ARG A C 1
ATOM 735 O O . ARG A 1 98 ? -13.728 -10.294 12.158 1.00 98.69 98 ARG A O 1
ATOM 742 N N . LEU A 1 99 ? -14.151 -11.341 10.228 1.00 98.75 99 LEU A N 1
ATOM 743 C CA . LEU A 1 99 ? -14.813 -10.192 9.600 1.00 98.75 99 LEU A CA 1
ATOM 744 C C . LEU A 1 99 ? -16.022 -9.667 10.397 1.00 98.75 99 LEU A C 1
ATOM 746 O O . LEU A 1 99 ? -16.293 -8.469 10.368 1.00 98.75 99 LEU A O 1
ATOM 750 N N . ASN A 1 100 ? -16.702 -10.537 11.148 1.00 98.69 100 ASN A N 1
ATOM 751 C CA . ASN A 1 100 ? -17.833 -10.192 12.011 1.00 98.69 100 ASN A CA 1
ATOM 752 C C . ASN A 1 100 ? -17.445 -9.876 13.471 1.00 98.69 100 ASN A C 1
ATOM 754 O O . ASN A 1 100 ? -18.333 -9.734 14.308 1.00 98.69 100 ASN A O 1
ATOM 758 N N . THR A 1 101 ? -16.153 -9.793 13.808 1.00 98.81 101 THR A N 1
ATOM 759 C CA . THR A 1 101 ? -15.720 -9.402 15.157 1.00 98.81 101 THR A CA 1
ATOM 760 C C . THR A 1 101 ? -16.132 -7.958 15.436 1.00 98.81 101 THR A C 1
ATOM 762 O O . THR A 1 101 ? -15.833 -7.066 14.642 1.00 98.81 101 THR A O 1
ATOM 765 N N . TRP A 1 102 ? -16.795 -7.729 16.569 1.00 98.75 102 TRP A N 1
ATOM 766 C CA . TRP A 1 102 ? -17.143 -6.391 17.041 1.00 98.75 102 TRP A CA 1
ATOM 767 C C . TRP A 1 102 ? -15.912 -5.637 17.541 1.00 98.75 102 TRP A C 1
ATOM 769 O O . TRP A 1 102 ? -15.077 -6.184 18.260 1.00 98.75 102 TRP A O 1
ATOM 779 N N . ILE A 1 103 ? -15.825 -4.362 17.176 1.00 98.56 103 ILE A N 1
ATOM 780 C CA . ILE A 1 103 ? -14.788 -3.426 17.596 1.00 98.56 103 ILE A CA 1
ATOM 781 C C . ILE A 1 103 ? -15.482 -2.208 18.197 1.00 98.56 103 ILE A C 1
ATOM 783 O O . ILE A 1 103 ? -16.426 -1.676 17.611 1.00 98.56 103 ILE A O 1
ATOM 787 N N . ALA A 1 104 ? -15.007 -1.757 19.356 1.00 98.00 104 ALA A N 1
ATOM 788 C CA . ALA A 1 104 ? -15.530 -0.558 19.995 1.00 98.00 104 ALA A CA 1
ATOM 789 C C . ALA A 1 104 ? -15.316 0.685 19.113 1.00 98.00 104 ALA A C 1
ATOM 791 O O . ALA A 1 104 ? -14.225 0.909 18.581 1.00 98.00 104 ALA A O 1
ATOM 792 N N . ASP A 1 105 ? -16.353 1.512 19.014 1.00 97.44 105 ASP A N 1
ATOM 793 C CA . ASP A 1 105 ? -16.368 2.809 18.337 1.00 97.44 105 ASP A CA 1
ATOM 794 C C . ASP A 1 105 ? -16.874 3.870 19.320 1.00 97.44 105 ASP A C 1
ATOM 796 O O . ASP A 1 105 ? -18.020 4.315 19.258 1.00 97.44 105 ASP A O 1
ATOM 800 N N . ALA A 1 106 ? -16.025 4.201 20.290 1.00 93.38 106 ALA A N 1
ATOM 801 C CA . ALA A 1 106 ? -16.288 5.148 21.368 1.00 93.38 106 ALA A CA 1
ATOM 802 C C . ALA A 1 106 ? -15.064 6.062 21.566 1.00 93.38 106 ALA A C 1
ATOM 804 O O . ALA A 1 106 ? -13.967 5.677 21.149 1.00 93.38 106 ALA A O 1
ATOM 805 N N . PRO A 1 107 ? -15.211 7.250 22.188 1.00 91.12 107 PRO A N 1
ATOM 806 C CA . PRO A 1 107 ? -14.106 8.186 22.383 1.00 91.12 107 PRO A CA 1
ATOM 807 C C . PRO A 1 107 ? -12.859 7.534 22.994 1.00 91.12 107 PRO A C 1
ATOM 809 O O . PRO A 1 107 ? -12.938 6.844 24.009 1.00 91.12 107 PRO A O 1
ATOM 812 N N . ILE A 1 108 ? -11.699 7.789 22.385 1.00 91.88 108 ILE A N 1
ATOM 813 C CA . ILE A 1 108 ? -10.398 7.272 22.827 1.00 91.88 108 ILE A CA 1
ATOM 814 C C . ILE A 1 108 ? -9.570 8.419 23.408 1.00 91.88 108 ILE A C 1
ATOM 816 O O . ILE A 1 108 ? -9.502 9.501 22.822 1.00 91.88 108 ILE A O 1
ATOM 820 N N . SER A 1 109 ? -8.879 8.147 24.515 1.00 93.00 109 SER A N 1
ATOM 821 C CA . SER A 1 109 ? -7.878 9.034 25.114 1.00 93.00 109 SER A CA 1
ATOM 822 C C . SER A 1 109 ? -6.646 8.222 25.503 1.00 93.00 109 SER A C 1
ATOM 824 O O . SER A 1 109 ? -6.681 7.453 26.460 1.00 93.00 109 SER A O 1
ATOM 826 N N . LEU A 1 110 ? -5.550 8.383 24.760 1.00 92.56 110 LEU A N 1
ATOM 827 C CA . LEU A 1 110 ? -4.291 7.672 24.988 1.00 92.56 110 LEU A CA 1
ATOM 828 C C . LEU A 1 110 ? -3.226 8.643 25.496 1.00 92.56 110 LEU A C 1
ATOM 830 O O . LEU A 1 110 ? -2.856 9.589 24.802 1.00 92.56 110 LEU A O 1
ATOM 834 N N . ARG A 1 111 ? -2.716 8.417 26.710 1.00 92.69 111 ARG A N 1
ATOM 835 C CA . ARG A 1 111 ? -1.627 9.226 27.271 1.00 92.69 111 ARG A CA 1
ATOM 836 C C . ARG A 1 111 ? -0.302 8.855 26.605 1.00 92.69 111 ARG A C 1
ATOM 838 O O . ARG A 1 111 ? 0.071 7.687 26.569 1.00 92.69 111 ARG A O 1
ATOM 845 N N . GLN A 1 112 ? 0.401 9.854 26.088 1.00 90.38 112 GLN A N 1
ATOM 846 C CA . GLN A 1 112 ? 1.684 9.702 25.406 1.00 90.38 112 GLN A CA 1
ATOM 847 C C . GLN A 1 112 ? 2.866 9.906 26.375 1.00 90.38 112 GLN A C 1
ATOM 849 O O . GLN A 1 112 ? 2.691 10.531 27.427 1.00 90.38 112 GLN A O 1
ATOM 854 N N . PRO A 1 113 ? 4.086 9.445 26.026 1.00 87.38 113 PRO A N 1
ATOM 855 C CA . PRO A 1 113 ? 5.278 9.611 26.867 1.00 87.38 113 PRO A CA 1
ATOM 856 C C . PRO A 1 113 ? 5.620 11.067 27.209 1.00 87.38 113 PRO A C 1
ATOM 858 O O . PRO A 1 113 ? 6.150 11.341 28.279 1.00 87.38 113 PRO A O 1
ATOM 861 N N . ASN A 1 114 ? 5.275 12.014 26.331 1.00 88.50 114 ASN A N 1
ATOM 862 C CA . ASN A 1 114 ? 5.463 13.453 26.552 1.00 88.50 114 ASN A CA 1
ATOM 863 C C . ASN A 1 114 ? 4.392 14.081 27.474 1.00 88.50 114 ASN A C 1
ATOM 865 O O . ASN A 1 114 ? 4.338 15.300 27.614 1.00 88.50 114 ASN A O 1
ATOM 869 N N . GLY A 1 115 ? 3.503 13.271 28.058 1.00 90.31 115 GLY A N 1
ATOM 870 C CA . GLY A 1 115 ? 2.428 13.711 28.945 1.00 90.31 115 GLY A CA 1
ATOM 871 C C . GLY A 1 115 ? 1.162 14.202 28.237 1.00 90.31 115 GLY A C 1
ATOM 872 O O . GLY A 1 115 ? 0.135 14.337 28.901 1.00 90.31 115 GLY A O 1
ATOM 873 N N . GLN A 1 116 ? 1.192 14.419 26.917 1.00 93.88 116 GLN A N 1
ATOM 874 C CA . GLN A 1 116 ? 0.018 14.834 26.146 1.00 93.88 116 GLN A CA 1
ATOM 875 C C . GLN A 1 116 ? -0.955 13.670 25.934 1.00 93.88 116 GLN A C 1
ATOM 877 O O . GLN A 1 116 ? -0.565 12.503 25.884 1.00 93.88 116 GLN A O 1
ATOM 882 N N . VAL A 1 117 ? -2.237 13.986 25.758 1.00 94.88 117 VAL A N 1
ATOM 883 C CA . VAL A 1 117 ? -3.274 13.001 25.430 1.00 94.88 117 VAL A CA 1
ATOM 884 C C . VAL A 1 117 ? -3.537 13.034 23.931 1.00 94.88 117 VAL A C 1
ATOM 886 O O . VAL A 1 117 ? -3.832 14.085 23.367 1.00 94.88 117 VAL A O 1
ATOM 889 N N . TRP A 1 118 ? -3.433 11.878 23.283 1.00 95.44 118 TRP A N 1
ATOM 890 C CA . TRP A 1 118 ? -3.864 11.686 21.906 1.00 95.44 118 TRP A CA 1
ATOM 891 C C . TRP A 1 118 ? -5.304 11.172 21.886 1.00 95.44 118 TRP A C 1
ATOM 893 O O . TRP A 1 118 ? -5.597 10.120 22.457 1.00 95.44 118 TRP A O 1
ATOM 903 N N . SER A 1 119 ? -6.196 11.918 21.233 1.00 94.94 119 SER A N 1
ATOM 904 C CA . SER A 1 119 ? -7.614 11.576 21.102 1.00 94.94 119 SER A CA 1
ATOM 905 C C . SER A 1 119 ? -8.011 11.574 19.620 1.00 94.94 119 SER A C 1
ATOM 907 O O . SER A 1 119 ? -8.369 12.622 19.075 1.00 94.94 119 SER A O 1
ATOM 909 N N . PRO A 1 120 ? -7.853 10.435 18.915 1.00 92.56 120 PRO A N 1
ATOM 910 C CA . PRO A 1 120 ? -8.232 10.330 17.511 1.00 92.56 120 PRO A CA 1
ATOM 911 C C . PRO A 1 120 ? -9.754 10.421 17.350 1.00 92.56 120 PRO A C 1
ATOM 913 O O . PRO A 1 120 ? -10.513 9.978 18.208 1.00 92.56 120 PRO A O 1
ATOM 916 N N . GLN A 1 121 ? -10.191 10.973 16.220 1.00 92.12 121 GLN A N 1
ATOM 917 C CA . GLN A 1 121 ? -11.602 11.154 15.874 1.00 92.12 121 GLN A CA 1
ATOM 918 C C . GLN A 1 121 ? -11.910 10.440 14.557 1.00 92.12 121 GLN A C 1
ATOM 920 O O . GLN A 1 121 ? -11.046 10.361 13.675 1.00 92.12 121 GLN A O 1
ATOM 925 N N . ASN A 1 122 ? -13.140 9.948 14.406 1.00 93.19 122 ASN A N 1
ATOM 926 C CA . ASN A 1 122 ? -13.665 9.575 13.092 1.00 93.19 122 ASN A CA 1
ATOM 927 C C . ASN A 1 122 ? -13.776 10.822 12.199 1.00 93.19 122 ASN A C 1
ATOM 929 O O . ASN A 1 122 ? -13.788 11.954 12.689 1.00 93.19 122 ASN A O 1
ATOM 933 N N . ASP A 1 123 ? -13.809 10.623 10.885 1.00 90.38 123 ASP A N 1
ATOM 934 C CA . ASP A 1 123 ? -13.887 11.708 9.904 1.00 90.38 123 ASP A CA 1
ATOM 935 C C . ASP A 1 123 ? -15.171 12.541 10.055 1.00 90.38 123 ASP A C 1
ATOM 937 O O . ASP A 1 123 ? -15.125 13.768 9.959 1.00 90.38 123 ASP A O 1
ATOM 941 N N . ASP A 1 124 ? -16.285 11.884 10.379 1.00 87.75 124 ASP A N 1
ATOM 942 C CA . ASP A 1 124 ? -17.587 12.494 10.677 1.00 87.75 124 ASP A CA 1
ATOM 943 C C . ASP A 1 124 ? -17.748 12.974 12.133 1.00 87.75 124 ASP A C 1
ATOM 945 O O . ASP A 1 124 ? -18.732 13.642 12.456 1.00 87.75 124 ASP A O 1
ATOM 949 N N . ARG A 1 125 ? -16.773 12.676 13.007 1.00 90.19 125 ARG A N 1
ATOM 950 C CA . ARG A 1 125 ? -16.795 12.937 14.461 1.00 90.19 125 ARG A CA 1
ATOM 951 C C . ARG A 1 125 ? -17.968 12.274 15.198 1.00 90.19 125 ARG A C 1
ATOM 953 O O . ARG A 1 125 ? -18.365 12.748 16.263 1.00 90.19 125 ARG A O 1
ATOM 960 N N . GLN A 1 126 ? -18.522 11.195 14.647 1.00 90.25 126 GLN A N 1
ATOM 961 C CA . GLN A 1 126 ? -19.597 10.417 15.260 1.00 90.25 126 GLN A CA 1
ATOM 962 C C . GLN A 1 126 ? -19.076 9.082 15.804 1.00 90.25 126 GLN A C 1
ATOM 964 O O . GLN A 1 126 ? -18.009 8.599 15.421 1.00 90.25 126 GLN A O 1
ATOM 969 N N . PHE A 1 127 ? -19.849 8.492 16.717 1.00 93.12 127 PHE A N 1
ATOM 970 C CA . PHE A 1 127 ? -19.541 7.227 17.380 1.00 93.12 127 PHE A CA 1
ATOM 971 C C . PHE A 1 127 ? -20.747 6.296 17.302 1.00 93.12 127 PHE A C 1
ATOM 973 O O . PHE A 1 127 ? -21.860 6.675 17.663 1.00 93.12 127 PHE A O 1
ATOM 980 N N . SER A 1 128 ? -20.511 5.067 16.856 1.00 92.19 128 SER A N 1
ATOM 981 C CA . SER A 1 128 ? -21.538 4.033 16.674 1.00 92.19 128 SER A CA 1
ATOM 982 C C . SER A 1 128 ? -21.666 3.112 17.896 1.00 92.19 128 SER A C 1
ATOM 984 O O . SER A 1 128 ? -22.481 2.192 17.900 1.00 92.19 128 SER A O 1
ATOM 986 N N . GLY A 1 129 ? -20.824 3.301 18.921 1.00 96.12 129 GLY A N 1
ATOM 987 C CA . GLY A 1 129 ? -20.680 2.408 20.072 1.00 96.12 129 GLY A CA 1
ATOM 988 C C . GLY A 1 129 ? -19.851 1.168 19.734 1.00 96.12 129 GLY A C 1
ATOM 989 O O . GLY A 1 129 ? -18.811 0.929 20.347 1.00 96.12 129 GLY A O 1
ATOM 990 N N . GLN A 1 130 ? -20.266 0.412 18.717 1.00 96.75 130 GLN A N 1
ATOM 991 C CA . GLN A 1 130 ? -19.509 -0.706 18.155 1.00 96.75 130 GLN A CA 1
ATOM 992 C C . GLN A 1 130 ? -19.769 -0.870 16.655 1.00 96.75 130 GLN A C 1
ATOM 994 O O . GLN A 1 130 ? -20.831 -0.518 16.146 1.00 96.75 130 GLN A O 1
ATOM 999 N N . VAL A 1 131 ? -18.801 -1.447 15.950 1.00 98.44 131 VAL A N 1
ATOM 1000 C CA . VAL A 1 131 ? -18.887 -1.759 14.520 1.00 98.44 131 VAL A CA 1
ATOM 1001 C C . VAL A 1 131 ? -18.188 -3.088 14.235 1.00 98.44 131 VAL A C 1
ATOM 1003 O O . VAL A 1 131 ? -17.267 -3.470 14.955 1.00 98.44 131 VAL A O 1
ATOM 1006 N N . MET A 1 132 ? -18.611 -3.818 13.203 1.00 98.75 132 MET A N 1
ATOM 1007 C CA . MET A 1 132 ? -17.901 -5.029 12.787 1.00 98.75 132 MET A CA 1
ATOM 1008 C C . MET A 1 132 ? -16.582 -4.688 12.084 1.00 98.75 132 MET A C 1
ATOM 1010 O O . MET A 1 132 ? -16.478 -3.678 11.386 1.00 98.75 132 MET A O 1
ATOM 1014 N N . LEU A 1 133 ? -15.589 -5.572 12.212 1.00 98.81 133 LEU A N 1
ATOM 1015 C CA . LEU A 1 133 ? -14.266 -5.448 11.592 1.00 98.81 133 LEU A CA 1
ATOM 1016 C C . LEU A 1 133 ? -14.343 -5.163 10.085 1.00 98.81 133 LEU A C 1
ATOM 1018 O O . LEU A 1 133 ? -13.639 -4.281 9.589 1.00 98.81 133 LEU A O 1
ATOM 1022 N N . VAL A 1 134 ? -15.227 -5.865 9.369 1.00 98.81 134 VAL A N 1
ATOM 1023 C CA . VAL A 1 134 ? -15.465 -5.648 7.935 1.00 98.81 134 VAL A CA 1
ATOM 1024 C C . VAL A 1 134 ? -15.883 -4.212 7.624 1.00 98.81 134 VAL A C 1
ATOM 1026 O O . VAL A 1 134 ? -15.341 -3.595 6.706 1.00 98.81 134 VAL A O 1
ATOM 1029 N N . ASP A 1 135 ? -16.815 -3.651 8.391 1.00 98.75 135 ASP A N 1
ATOM 1030 C CA . ASP A 1 135 ? -17.370 -2.325 8.126 1.00 98.75 135 ASP A CA 1
ATOM 1031 C C . ASP A 1 135 ? -16.409 -1.220 8.565 1.00 98.75 135 ASP A C 1
ATOM 1033 O O . ASP A 1 135 ? -16.311 -0.192 7.892 1.00 98.75 135 ASP A O 1
ATOM 1037 N N . ALA A 1 136 ? -15.639 -1.462 9.629 1.00 98.69 136 ALA A N 1
ATOM 1038 C CA . ALA A 1 136 ? -14.595 -0.559 10.093 1.00 98.69 136 ALA A CA 1
ATOM 1039 C C . ALA A 1 136 ? -13.530 -0.307 9.011 1.00 98.69 136 ALA A C 1
ATOM 1041 O O . ALA A 1 136 ? -13.209 0.851 8.731 1.00 98.69 136 ALA A O 1
ATOM 1042 N N . LEU A 1 137 ? -13.036 -1.360 8.341 1.00 98.81 137 LEU A N 1
ATOM 1043 C CA . LEU A 1 137 ? -12.112 -1.201 7.212 1.00 98.81 137 LEU A CA 1
ATOM 1044 C C . LEU A 1 137 ? -12.827 -0.655 5.969 1.00 98.81 137 LEU A C 1
ATOM 1046 O O . LEU A 1 137 ? -12.322 0.282 5.353 1.00 98.81 137 LEU A O 1
ATOM 1050 N N . THR A 1 138 ? -14.017 -1.173 5.637 1.00 98.81 138 THR A N 1
ATOM 1051 C CA . THR A 1 138 ? -14.814 -0.730 4.472 1.00 98.81 138 THR A CA 1
ATOM 1052 C C . THR A 1 138 ? -15.036 0.785 4.471 1.00 98.81 138 THR A C 1
ATOM 1054 O O . THR A 1 138 ? -14.901 1.448 3.441 1.00 98.81 138 THR A O 1
ATOM 1057 N N . ARG A 1 139 ? -15.367 1.347 5.637 1.00 98.50 139 ARG A N 1
ATOM 1058 C CA . ARG A 1 139 ? -15.628 2.780 5.832 1.00 98.50 139 ARG A CA 1
ATOM 1059 C C . ARG A 1 139 ? -14.386 3.566 6.244 1.00 98.50 139 ARG A C 1
ATOM 1061 O O . ARG A 1 139 ? -14.470 4.776 6.398 1.00 98.50 139 ARG A O 1
ATOM 1068 N N . SER A 1 140 ? -13.239 2.905 6.406 1.00 98.38 140 SER A N 1
ATOM 1069 C CA . SER A 1 140 ? -11.995 3.523 6.862 1.00 98.38 140 SER A CA 1
ATOM 1070 C C . SER A 1 140 ? -12.164 4.276 8.193 1.00 98.38 140 SER A C 1
ATOM 1072 O O . SER A 1 140 ? -11.695 5.402 8.344 1.00 98.38 140 SER A O 1
ATOM 1074 N N . MET A 1 141 ? -12.811 3.670 9.189 1.00 98.50 141 MET A N 1
ATOM 1075 C CA . MET A 1 141 ? -13.080 4.327 10.476 1.00 98.50 141 MET A CA 1
ATOM 1076 C C . MET A 1 141 ? -11.806 4.432 11.325 1.00 98.50 141 MET A C 1
ATOM 1078 O O . MET A 1 141 ? -11.070 3.455 11.483 1.00 98.50 141 MET A O 1
ATOM 1082 N N . ASN A 1 142 ? -11.516 5.609 11.881 1.00 98.19 142 ASN A N 1
ATOM 1083 C CA . ASN A 1 142 ? -10.268 5.849 12.614 1.00 98.19 142 ASN A CA 1
ATOM 1084 C C . ASN A 1 142 ? -10.290 5.204 14.001 1.00 98.19 142 ASN A C 1
ATOM 1086 O O . ASN A 1 142 ? -9.372 4.464 14.352 1.00 98.19 142 ASN A O 1
ATOM 1090 N N . VAL A 1 143 ? -11.346 5.462 14.770 1.00 98.12 143 VAL A N 1
ATOM 1091 C CA . VAL A 1 143 ? -11.466 5.052 16.174 1.00 98.12 143 VAL A CA 1
ATOM 1092 C C . VAL A 1 143 ? -11.466 3.523 16.321 1.00 98.12 143 VAL A C 1
ATOM 1094 O O . VAL A 1 143 ? -10.612 3.012 17.051 1.00 98.12 143 VAL A O 1
ATOM 1097 N N . PRO A 1 144 ? -12.278 2.753 15.565 1.00 98.50 144 PRO A N 1
ATOM 1098 C CA . PRO A 1 144 ? -12.217 1.293 15.603 1.00 98.50 144 PRO A CA 1
ATOM 1099 C C . PRO A 1 144 ? -10.845 0.753 15.189 1.00 98.50 144 PRO A C 1
ATOM 1101 O O . PRO A 1 144 ? -10.341 -0.188 15.798 1.00 98.50 144 PRO A O 1
ATOM 1104 N N . THR A 1 145 ? -10.193 1.370 14.196 1.00 98.75 145 THR A N 1
ATOM 1105 C CA . THR A 1 145 ? -8.866 0.916 13.756 1.00 98.75 145 THR A CA 1
ATOM 1106 C C . THR A 1 145 ? -7.817 1.099 14.857 1.00 98.75 145 THR A C 1
ATOM 1108 O O . THR A 1 145 ? -6.993 0.209 15.062 1.00 98.75 145 THR A O 1
ATOM 1111 N N . VAL A 1 146 ? -7.866 2.204 15.612 1.00 98.38 146 VAL A N 1
ATOM 1112 C CA . VAL A 1 146 ? -6.984 2.412 16.773 1.00 98.38 146 VAL A CA 1
ATOM 1113 C C . VAL A 1 146 ? -7.289 1.406 17.878 1.00 98.38 146 VAL A C 1
ATOM 1115 O O . VAL A 1 146 ? -6.357 0.780 18.373 1.00 98.38 146 VAL A O 1
ATOM 1118 N N . ASN A 1 147 ? -8.560 1.193 18.232 1.00 98.12 147 ASN A N 1
ATOM 1119 C CA . ASN A 1 147 ? -8.936 0.205 19.250 1.00 98.12 147 ASN A CA 1
ATOM 1120 C C . ASN A 1 147 ? -8.446 -1.204 18.890 1.00 98.12 147 ASN A C 1
ATOM 1122 O O . ASN A 1 147 ? -7.825 -1.872 19.718 1.00 98.12 147 ASN A O 1
ATOM 1126 N N . LEU A 1 148 ? -8.653 -1.629 17.640 1.00 98.69 148 LEU A N 1
ATOM 1127 C CA . LEU A 1 148 ? -8.143 -2.902 17.135 1.00 98.69 148 LEU A CA 1
ATOM 1128 C C . LEU A 1 148 ? -6.615 -2.957 17.213 1.00 98.69 148 LEU A C 1
ATOM 1130 O O . LEU A 1 148 ? -6.055 -3.921 17.729 1.00 98.69 148 LEU A O 1
ATOM 1134 N N . GLY A 1 149 ? -5.934 -1.919 16.729 1.00 98.25 149 GLY A N 1
ATOM 1135 C CA . GLY A 1 149 ? -4.478 -1.904 16.691 1.00 98.25 149 GLY A CA 1
ATOM 1136 C C . GLY A 1 149 ? -3.830 -1.903 18.077 1.00 98.25 149 GLY A C 1
ATOM 1137 O O . GLY A 1 149 ? -2.829 -2.584 18.290 1.00 98.25 149 GLY A O 1
ATOM 1138 N N . MET A 1 150 ? -4.427 -1.205 19.042 1.00 97.81 150 MET A N 1
ATOM 1139 C CA . MET A 1 150 ? -3.962 -1.215 20.429 1.00 97.81 150 MET A CA 1
ATOM 1140 C C . MET A 1 150 ? -4.202 -2.568 21.108 1.00 97.81 150 MET A C 1
ATOM 1142 O O . MET A 1 150 ? -3.343 -3.005 21.868 1.00 97.81 150 MET A O 1
ATOM 1146 N N . ALA A 1 151 ? -5.308 -3.256 20.799 1.00 98.12 151 ALA A N 1
ATOM 1147 C CA . ALA A 1 151 ? -5.578 -4.601 21.312 1.00 98.12 151 ALA A CA 1
ATOM 1148 C C . ALA A 1 151 ? -4.599 -5.657 20.764 1.00 98.12 151 ALA A C 1
ATOM 1150 O O . ALA A 1 151 ? -4.201 -6.561 21.493 1.00 98.12 151 ALA A O 1
ATOM 1151 N N . LEU A 1 152 ? -4.183 -5.530 19.499 1.00 98.62 152 LEU A N 1
ATOM 1152 C CA . LEU A 1 152 ? -3.165 -6.397 18.887 1.00 98.62 152 LEU A CA 1
ATOM 1153 C C . LEU A 1 152 ? -1.747 -6.094 19.389 1.00 98.62 152 LEU A C 1
ATOM 1155 O O . LEU A 1 152 ? -0.888 -6.975 19.406 1.00 98.62 152 LEU A O 1
ATOM 1159 N N . GLY A 1 153 ? -1.499 -4.836 19.753 1.00 98.25 153 GLY A N 1
ATOM 1160 C CA . GLY A 1 153 ? -0.187 -4.318 20.112 1.00 98.25 153 GLY A CA 1
ATOM 1161 C C . GLY A 1 153 ? 0.609 -3.814 18.904 1.00 98.25 153 GLY A C 1
ATOM 1162 O O . GLY A 1 153 ? 0.689 -4.447 17.849 1.00 98.25 153 GLY A O 1
ATOM 1163 N N . LEU A 1 154 ? 1.272 -2.668 19.087 1.00 97.81 154 LEU A N 1
ATOM 1164 C CA . LEU A 1 154 ? 2.109 -2.035 18.060 1.00 97.81 154 LEU A CA 1
ATOM 1165 C C . LEU A 1 154 ? 3.228 -2.947 17.516 1.00 97.81 154 LEU A C 1
ATOM 1167 O O . LEU A 1 154 ? 3.445 -2.916 16.306 1.00 97.81 154 LEU A O 1
ATOM 1171 N N . PRO A 1 155 ? 3.904 -3.799 18.322 1.00 98.38 155 PRO A N 1
ATOM 1172 C CA . PRO A 1 155 ? 4.920 -4.712 17.796 1.00 98.38 155 PRO A CA 1
ATOM 1173 C C . PRO A 1 155 ? 4.393 -5.678 16.725 1.00 98.38 155 PRO A C 1
ATOM 1175 O O . PRO A 1 155 ? 5.070 -5.890 15.722 1.00 98.38 155 PRO A O 1
ATOM 1178 N N . ALA A 1 156 ? 3.177 -6.215 16.885 1.00 98.69 156 ALA A N 1
ATOM 1179 C CA . ALA A 1 156 ? 2.583 -7.148 15.922 1.00 98.69 156 ALA A CA 1
ATOM 1180 C C . ALA A 1 156 ? 2.245 -6.467 14.582 1.00 98.69 156 ALA A C 1
ATOM 1182 O O . ALA A 1 156 ? 2.429 -7.041 13.504 1.00 98.69 156 ALA A O 1
ATOM 1183 N N . ILE A 1 157 ? 1.791 -5.212 14.642 1.00 98.62 157 ILE A N 1
ATOM 1184 C CA . ILE A 1 157 ? 1.515 -4.394 13.453 1.00 98.62 157 ILE A CA 1
ATOM 1185 C C . ILE A 1 157 ? 2.826 -4.031 12.749 1.00 98.62 157 ILE A C 1
ATOM 1187 O O . ILE A 1 157 ? 2.926 -4.144 11.528 1.00 98.62 157 ILE A O 1
ATOM 1191 N N . THR A 1 158 ? 3.853 -3.647 13.506 1.00 98.69 158 THR A N 1
ATOM 1192 C CA . THR A 1 158 ? 5.189 -3.354 12.970 1.00 98.69 158 THR A CA 1
ATOM 1193 C C . THR A 1 158 ? 5.814 -4.576 12.295 1.00 98.69 158 THR A C 1
ATOM 1195 O O . THR A 1 158 ? 6.347 -4.447 11.196 1.00 98.69 158 THR A O 1
ATOM 1198 N N . ASP A 1 159 ? 5.710 -5.765 12.893 1.00 98.69 159 ASP A N 1
ATOM 1199 C CA . ASP A 1 159 ? 6.154 -7.020 12.272 1.00 98.69 159 ASP A CA 1
ATOM 1200 C C . ASP A 1 159 ? 5.407 -7.300 10.957 1.00 98.69 159 ASP A C 1
ATOM 1202 O O . ASP A 1 159 ? 6.015 -7.669 9.950 1.00 98.69 159 ASP A O 1
ATOM 1206 N N . THR A 1 160 ? 4.100 -7.019 10.918 1.00 98.88 160 THR A N 1
ATOM 1207 C CA . THR A 1 160 ? 3.310 -7.125 9.683 1.00 98.88 160 THR A CA 1
ATOM 1208 C C . THR A 1 160 ? 3.846 -6.185 8.600 1.00 98.88 160 THR A C 1
ATOM 1210 O O . THR A 1 160 ? 4.071 -6.628 7.479 1.00 98.88 160 THR A O 1
ATOM 1213 N N . TRP A 1 161 ? 4.158 -4.925 8.917 1.00 98.81 161 TRP A N 1
ATOM 1214 C CA . TRP A 1 161 ? 4.766 -3.997 7.953 1.00 98.81 161 TRP A CA 1
ATOM 1215 C C . TRP A 1 161 ? 6.128 -4.454 7.422 1.00 98.81 161 TRP A C 1
ATOM 1217 O O . TRP A 1 161 ? 6.391 -4.323 6.225 1.00 98.81 161 TRP A O 1
ATOM 1227 N N . GLN A 1 162 ? 6.976 -5.032 8.278 1.00 98.62 162 GLN A N 1
ATOM 1228 C CA . GLN A 1 162 ? 8.252 -5.606 7.838 1.00 98.62 162 GLN A CA 1
ATOM 1229 C C . GLN A 1 162 ? 8.031 -6.786 6.885 1.00 98.62 162 GLN A C 1
ATOM 1231 O O . GLN A 1 162 ? 8.696 -6.887 5.853 1.00 98.62 162 GLN A O 1
ATOM 1236 N N . LYS A 1 163 ? 7.058 -7.656 7.183 1.00 98.75 163 LYS A N 1
ATOM 1237 C CA . LYS A 1 163 ? 6.663 -8.767 6.304 1.00 98.75 163 LYS A CA 1
ATOM 1238 C C . LYS A 1 163 ? 6.135 -8.276 4.957 1.00 98.75 163 LYS A C 1
ATOM 1240 O O . LYS A 1 163 ? 6.487 -8.865 3.939 1.00 98.75 163 LYS A O 1
ATOM 1245 N N . LEU A 1 164 ? 5.391 -7.169 4.936 1.00 98.88 164 LEU A N 1
ATOM 1246 C CA . LEU A 1 164 ? 4.917 -6.514 3.711 1.00 98.88 164 LEU A CA 1
ATOM 1247 C C . LEU A 1 164 ? 6.042 -5.873 2.873 1.00 98.88 164 LEU A C 1
ATOM 1249 O O . LEU A 1 164 ? 5.803 -5.515 1.725 1.00 98.88 164 LEU A O 1
ATOM 1253 N N . GLY A 1 165 ? 7.267 -5.769 3.398 1.00 98.31 165 GLY A N 1
ATOM 1254 C CA . GLY A 1 165 ? 8.434 -5.293 2.647 1.00 98.31 165 GLY A CA 1
ATOM 1255 C C . GLY A 1 165 ? 8.677 -3.785 2.727 1.00 98.31 165 GLY A C 1
ATOM 1256 O O . GLY A 1 165 ? 9.386 -3.239 1.887 1.00 98.31 165 GLY A O 1
ATOM 1257 N N . VAL A 1 166 ? 8.103 -3.106 3.724 1.00 98.19 166 VAL A N 1
ATOM 1258 C CA . VAL A 1 166 ? 8.358 -1.680 3.979 1.00 98.19 166 VAL A CA 1
ATOM 1259 C C . VAL A 1 166 ? 9.733 -1.480 4.646 1.00 98.19 166 VAL A C 1
ATOM 1261 O O . VAL A 1 166 ? 10.117 -2.313 5.476 1.00 98.19 166 VAL A O 1
ATOM 1264 N N . PRO A 1 167 ? 10.482 -0.393 4.345 1.00 98.19 167 PRO A N 1
ATOM 1265 C CA . PRO A 1 167 ? 11.782 -0.138 4.967 1.00 98.19 167 PRO A CA 1
ATOM 1266 C C . PRO A 1 167 ? 11.694 -0.031 6.494 1.00 98.19 167 PRO A C 1
ATOM 1268 O O . PRO A 1 167 ? 10.861 0.693 7.043 1.00 98.19 167 PRO A O 1
ATOM 1271 N N . LYS A 1 168 ? 12.563 -0.770 7.193 1.00 97.56 168 LYS A N 1
ATOM 1272 C CA . LYS A 1 168 ? 12.515 -0.913 8.659 1.00 97.56 168 LYS A CA 1
ATOM 1273 C C . LYS A 1 168 ? 12.755 0.403 9.397 1.00 97.56 168 LYS A C 1
ATOM 1275 O O . LYS A 1 168 ? 12.138 0.639 10.428 1.00 97.56 168 LYS A O 1
ATOM 1280 N N . ASP A 1 169 ? 13.620 1.252 8.856 1.00 97.56 169 ASP A N 1
ATOM 1281 C CA . ASP A 1 169 ? 13.983 2.571 9.384 1.00 97.56 169 ASP A CA 1
ATOM 1282 C C . ASP A 1 169 ? 12.827 3.586 9.342 1.00 97.56 169 ASP A C 1
ATOM 1284 O O . ASP A 1 169 ? 12.893 4.628 9.986 1.00 97.56 169 ASP A O 1
ATOM 1288 N N . GLN A 1 170 ? 11.743 3.277 8.626 1.00 97.75 170 GLN A N 1
ATOM 1289 C CA . GLN A 1 170 ? 10.555 4.130 8.552 1.00 97.75 170 GLN A CA 1
ATOM 1290 C C . GLN A 1 170 ? 9.493 3.767 9.603 1.00 97.75 170 GLN A C 1
ATOM 1292 O O . GLN A 1 170 ? 8.557 4.539 9.834 1.00 97.75 170 GLN A O 1
ATOM 1297 N N . LEU A 1 171 ? 9.623 2.610 10.259 1.00 97.94 171 LEU A N 1
ATOM 1298 C CA . LEU A 1 171 ? 8.627 2.082 11.188 1.00 97.94 171 LEU A CA 1
ATOM 1299 C C . LEU A 1 171 ? 8.875 2.600 12.609 1.00 97.94 171 LEU A C 1
ATOM 1301 O O . LEU A 1 171 ? 9.744 2.113 13.328 1.00 97.94 171 LEU A O 1
ATOM 1305 N N . HIS A 1 172 ? 8.053 3.558 13.030 1.00 96.56 172 HIS A N 1
ATOM 1306 C CA . HIS A 1 172 ? 8.097 4.150 14.364 1.00 96.56 172 HIS A CA 1
ATOM 1307 C C . HIS A 1 172 ? 6.874 3.672 15.164 1.00 96.56 172 HIS A C 1
ATOM 1309 O O . HIS A 1 172 ? 5.771 4.162 14.912 1.00 96.56 172 HIS A O 1
ATOM 1315 N N . PRO A 1 173 ? 7.017 2.716 16.105 1.00 95.50 173 PRO A N 1
ATOM 1316 C CA . PRO A 1 173 ? 5.891 2.043 16.755 1.00 95.50 173 PRO A CA 1
ATOM 1317 C C . PRO A 1 173 ? 5.227 2.925 17.824 1.00 95.50 173 PRO A C 1
ATOM 1319 O O . PRO A 1 173 ? 5.326 2.674 19.023 1.00 95.50 173 PRO A O 1
ATOM 1322 N N . VAL A 1 174 ? 4.518 3.958 17.376 1.00 95.75 174 VAL A N 1
ATOM 1323 C CA . VAL A 1 174 ? 3.655 4.829 18.186 1.00 95.75 174 VAL A CA 1
ATOM 1324 C C . VAL A 1 174 ? 2.197 4.691 17.731 1.00 95.75 174 VAL A C 1
ATOM 1326 O O . VAL A 1 174 ? 1.963 4.367 16.566 1.00 95.75 174 VAL A O 1
ATOM 1329 N N . PRO A 1 175 ? 1.187 4.965 18.582 1.00 96.62 175 PRO A N 1
ATOM 1330 C CA . PRO A 1 175 ? -0.224 4.772 18.221 1.00 96.62 175 PRO A CA 1
ATOM 1331 C C . PRO A 1 175 ? -0.655 5.467 16.919 1.00 96.62 175 PRO A C 1
ATOM 1333 O O . PRO A 1 175 ? -1.426 4.906 16.143 1.00 96.62 175 PRO A O 1
ATOM 1336 N N . ALA A 1 176 ? -0.102 6.648 16.623 1.00 97.00 176 ALA A N 1
ATOM 1337 C CA . ALA A 1 176 ? -0.394 7.387 15.393 1.00 97.00 176 ALA A CA 1
ATOM 1338 C C . ALA A 1 176 ? -0.003 6.631 14.104 1.00 97.00 176 ALA A C 1
ATOM 1340 O O . ALA A 1 176 ? -0.581 6.883 13.046 1.00 97.00 176 ALA A O 1
ATOM 1341 N N . MET A 1 177 ? 0.934 5.676 14.175 1.00 97.69 177 MET A N 1
ATOM 1342 C CA . MET A 1 177 ? 1.334 4.838 13.040 1.00 97.69 177 MET A CA 1
ATOM 1343 C C . MET A 1 177 ? 0.158 4.007 12.504 1.00 97.69 177 MET A C 1
ATOM 1345 O O . MET A 1 177 ? 0.047 3.832 11.292 1.00 97.69 177 MET A O 1
ATOM 1349 N N . ILE A 1 178 ? -0.767 3.579 13.377 1.00 98.12 178 ILE A N 1
ATOM 1350 C CA . ILE A 1 178 ? -1.989 2.840 13.003 1.00 98.12 178 ILE A CA 1
ATOM 1351 C C . ILE A 1 178 ? -2.848 3.643 12.008 1.00 98.12 178 ILE A C 1
ATOM 1353 O O . ILE A 1 178 ? -3.519 3.072 11.150 1.00 98.12 178 ILE A O 1
ATOM 1357 N N . LEU A 1 179 ? -2.806 4.976 12.097 1.00 98.00 179 LEU A N 1
ATOM 1358 C CA . LEU A 1 179 ? -3.547 5.889 11.223 1.00 98.00 179 LEU A CA 1
ATOM 1359 C C . LEU A 1 179 ? -2.686 6.505 10.108 1.00 98.00 179 LEU A C 1
ATOM 1361 O O . LEU A 1 179 ? -3.144 7.410 9.411 1.00 98.00 179 LEU A O 1
ATOM 1365 N N . GLY A 1 180 ? -1.460 6.009 9.913 1.00 97.19 180 GLY A N 1
ATOM 1366 C CA . GLY A 1 180 ? -0.601 6.410 8.801 1.00 97.19 180 GLY A CA 1
ATOM 1367 C C . GLY A 1 180 ? 0.422 7.492 9.105 1.00 97.19 180 GLY A C 1
ATOM 1368 O O . GLY A 1 180 ? 0.910 8.128 8.166 1.00 97.19 180 GLY A O 1
ATOM 1369 N N . ALA A 1 181 ? 0.816 7.673 10.372 1.00 97.31 181 ALA A N 1
ATOM 1370 C CA . ALA A 1 181 ? 2.081 8.334 10.717 1.00 97.31 181 ALA A CA 1
ATOM 1371 C C . ALA A 1 181 ? 3.286 7.451 10.314 1.00 97.31 181 ALA A C 1
ATOM 1373 O O . ALA A 1 181 ? 4.074 7.007 11.143 1.00 97.31 181 ALA A O 1
ATOM 1374 N N . LEU A 1 182 ? 3.363 7.1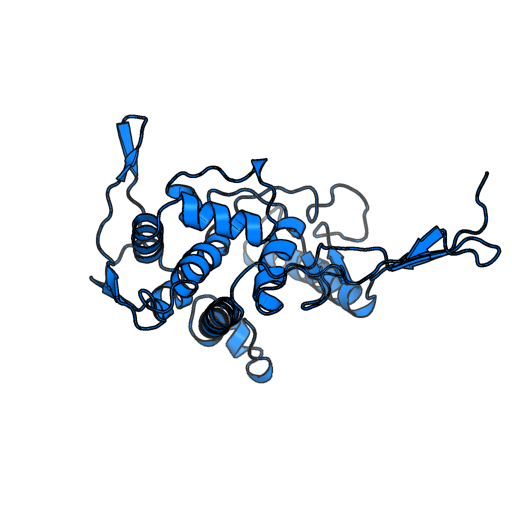51 9.018 1.00 97.94 182 LEU A N 1
ATOM 1375 C CA . LEU A 1 182 ? 4.340 6.320 8.336 1.00 97.94 182 LEU A CA 1
ATOM 1376 C C . LEU A 1 182 ? 4.583 6.962 6.969 1.00 97.94 182 LEU A C 1
ATOM 1378 O O . LEU A 1 182 ? 3.642 7.160 6.196 1.00 97.94 182 LEU A O 1
ATOM 1382 N N . ASN A 1 183 ? 5.835 7.322 6.701 1.00 98.38 183 ASN A N 1
ATOM 1383 C CA . ASN A 1 183 ? 6.211 8.105 5.534 1.00 98.38 183 ASN A CA 1
ATOM 1384 C C . ASN A 1 183 ? 6.885 7.207 4.493 1.00 98.38 183 ASN A C 1
ATOM 1386 O O . ASN A 1 183 ? 8.021 6.790 4.704 1.00 98.38 183 ASN A O 1
ATOM 1390 N N . LEU A 1 184 ? 6.220 6.938 3.368 1.00 98.81 184 LEU A N 1
ATOM 1391 C CA . LEU A 1 184 ? 6.713 6.042 2.314 1.00 98.81 184 LEU A CA 1
ATOM 1392 C C . LEU A 1 184 ? 6.756 6.726 0.951 1.00 98.81 184 LEU A C 1
ATOM 1394 O O . LEU A 1 184 ? 6.068 7.722 0.716 1.00 98.81 184 LEU A O 1
ATOM 1398 N N . THR A 1 185 ? 7.578 6.191 0.055 1.00 98.88 185 THR A N 1
ATOM 1399 C CA . THR A 1 185 ? 7.531 6.514 -1.376 1.00 98.88 185 THR A CA 1
ATOM 1400 C C . THR A 1 185 ? 6.453 5.667 -2.069 1.00 98.88 185 THR A C 1
ATOM 1402 O O . THR A 1 185 ? 6.101 4.590 -1.577 1.00 98.88 185 THR A O 1
ATOM 1405 N N . PRO A 1 186 ? 5.913 6.098 -3.224 1.00 98.81 186 PRO A N 1
ATOM 1406 C CA . PRO A 1 186 ? 4.932 5.308 -3.971 1.00 98.81 186 PRO A CA 1
ATOM 1407 C C . PRO A 1 186 ? 5.396 3.882 -4.309 1.00 98.81 186 PRO A C 1
ATOM 1409 O O . PRO A 1 186 ? 4.598 2.952 -4.218 1.00 98.81 186 PRO A O 1
ATOM 1412 N N . ILE A 1 187 ? 6.679 3.679 -4.634 1.00 98.88 187 ILE A N 1
ATOM 1413 C CA . ILE A 1 187 ? 7.223 2.337 -4.902 1.00 98.88 187 ILE A CA 1
ATOM 1414 C C . ILE A 1 187 ? 7.272 1.446 -3.648 1.00 98.88 187 ILE A C 1
ATOM 1416 O O . ILE A 1 187 ? 6.992 0.252 -3.731 1.00 98.88 187 ILE A O 1
ATOM 1420 N N . GLU A 1 188 ? 7.542 2.010 -2.468 1.00 98.88 188 GLU A N 1
ATOM 1421 C CA . GLU A 1 188 ? 7.486 1.272 -1.196 1.00 98.88 188 GLU A CA 1
ATOM 1422 C C . GLU A 1 188 ? 6.043 0.886 -0.834 1.00 98.88 188 GLU A C 1
ATOM 1424 O O . GLU A 1 188 ? 5.790 -0.223 -0.360 1.00 98.88 188 GLU A O 1
ATOM 1429 N N . VAL A 1 189 ? 5.074 1.770 -1.106 1.00 98.94 189 VAL A N 1
ATOM 1430 C CA . VAL A 1 189 ? 3.644 1.454 -0.960 1.00 98.94 189 VAL A CA 1
ATOM 1431 C C . VAL A 1 189 ? 3.244 0.330 -1.920 1.00 98.94 189 VAL A C 1
ATOM 1433 O O . VAL A 1 189 ? 2.562 -0.608 -1.506 1.00 98.94 189 VAL A O 1
ATOM 1436 N N . ALA A 1 190 ? 3.706 0.372 -3.174 1.00 98.88 190 ALA A N 1
ATOM 1437 C CA . ALA A 1 190 ? 3.440 -0.679 -4.155 1.00 98.88 190 ALA A CA 1
ATOM 1438 C C . ALA A 1 190 ? 3.948 -2.052 -3.681 1.00 98.88 190 ALA A C 1
ATOM 1440 O O . ALA A 1 190 ? 3.220 -3.034 -3.804 1.00 98.88 190 ALA A O 1
ATOM 1441 N N . GLN A 1 191 ? 5.134 -2.128 -3.063 1.00 98.88 191 GLN A N 1
ATOM 1442 C CA . GLN A 1 191 ? 5.661 -3.375 -2.488 1.00 98.88 191 GLN A CA 1
ATOM 1443 C C . GLN A 1 191 ? 4.748 -3.941 -1.389 1.00 98.88 191 GLN A C 1
ATOM 1445 O O . GLN A 1 191 ? 4.477 -5.149 -1.362 1.00 98.88 191 GLN A O 1
ATOM 1450 N N . ALA A 1 192 ? 4.250 -3.077 -0.499 1.00 98.88 192 ALA A N 1
ATOM 1451 C CA . ALA A 1 192 ? 3.367 -3.492 0.584 1.00 98.88 192 ALA A CA 1
ATOM 1452 C C . ALA A 1 192 ? 2.056 -4.080 0.050 1.00 98.88 192 ALA A C 1
ATOM 1454 O O . ALA A 1 192 ? 1.662 -5.180 0.440 1.00 98.88 192 ALA A O 1
ATOM 1455 N N . PHE A 1 193 ? 1.410 -3.388 -0.891 1.00 98.94 193 PHE A N 1
ATOM 1456 C CA . PHE A 1 193 ? 0.157 -3.855 -1.484 1.00 98.94 193 PHE A CA 1
ATOM 1457 C C . PHE A 1 193 ? 0.347 -5.056 -2.418 1.00 98.94 193 PHE A C 1
ATOM 1459 O O . PHE A 1 193 ? -0.519 -5.928 -2.429 1.00 98.94 193 PHE A O 1
ATOM 1466 N N . GLN A 1 194 ? 1.480 -5.175 -3.123 1.00 98.88 194 GLN A N 1
ATOM 1467 C CA . GLN A 1 194 ? 1.821 -6.366 -3.913 1.00 98.88 194 GLN A CA 1
ATOM 1468 C C . GLN A 1 194 ? 1.823 -7.622 -3.036 1.00 98.88 194 GLN A C 1
ATOM 1470 O O . GLN A 1 194 ? 1.211 -8.624 -3.403 1.00 98.88 194 GLN A O 1
ATOM 1475 N N . THR A 1 195 ? 2.425 -7.542 -1.846 1.00 98.88 195 THR A N 1
ATOM 1476 C CA . THR A 1 195 ? 2.484 -8.668 -0.902 1.00 98.88 195 THR A CA 1
ATOM 1477 C C . THR A 1 195 ? 1.093 -9.146 -0.479 1.00 98.88 195 THR A C 1
ATOM 1479 O O . THR A 1 195 ? 0.858 -10.349 -0.362 1.00 98.88 195 THR A O 1
ATOM 1482 N N . ILE A 1 196 ? 0.147 -8.228 -0.250 1.00 98.81 196 ILE A N 1
ATOM 1483 C CA . ILE A 1 196 ? -1.240 -8.592 0.087 1.00 98.81 196 ILE A CA 1
ATOM 1484 C C . ILE A 1 196 ? -1.945 -9.143 -1.163 1.00 98.81 196 ILE A C 1
ATOM 1486 O O . ILE A 1 196 ? -2.556 -10.212 -1.113 1.00 98.81 196 ILE A O 1
ATOM 1490 N N . ALA A 1 197 ? -1.815 -8.454 -2.301 1.00 98.75 197 ALA A N 1
ATOM 1491 C CA . ALA A 1 197 ? -2.497 -8.775 -3.551 1.00 98.75 197 ALA A CA 1
ATOM 1492 C C . ALA A 1 197 ? -2.119 -10.154 -4.109 1.00 98.75 197 ALA A C 1
ATOM 1494 O O . ALA A 1 197 ? -2.992 -10.867 -4.610 1.00 98.75 197 ALA A O 1
ATOM 1495 N N . SER A 1 198 ? -0.864 -10.576 -3.970 1.00 98.56 198 SER A N 1
ATOM 1496 C CA . SER A 1 198 ? -0.373 -11.907 -4.359 1.00 98.56 198 SER A CA 1
ATOM 1497 C C . SER A 1 198 ? -0.920 -13.058 -3.497 1.00 98.56 198 SER A C 1
ATOM 1499 O O . SER A 1 198 ? -0.537 -14.215 -3.679 1.00 98.56 198 SER A O 1
ATOM 1501 N N . GLY A 1 199 ? -1.784 -12.760 -2.521 1.00 98.50 199 GLY A N 1
ATOM 1502 C CA . GLY A 1 199 ? -2.268 -13.734 -1.550 1.00 98.50 199 GLY A CA 1
ATOM 1503 C C . GLY A 1 199 ? -1.255 -14.010 -0.441 1.00 98.50 199 GLY A C 1
ATOM 1504 O O . GLY A 1 199 ? -1.224 -15.121 0.088 1.00 98.50 199 GLY A O 1
ATOM 1505 N N . GLY A 1 200 ? -0.419 -13.029 -0.088 1.00 98.50 200 GLY A N 1
ATOM 1506 C CA . GLY A 1 200 ? 0.493 -13.085 1.055 1.00 98.50 200 GLY A CA 1
ATOM 1507 C C . GLY A 1 200 ? 1.929 -13.502 0.737 1.00 98.50 200 GLY A C 1
ATOM 1508 O O . GLY A 1 200 ? 2.665 -13.845 1.665 1.00 98.50 200 GLY A O 1
ATOM 1509 N N . ASN A 1 201 ? 2.327 -13.498 -0.538 1.00 98.75 201 ASN A N 1
ATOM 1510 C CA . ASN A 1 201 ? 3.704 -13.741 -0.969 1.00 98.75 201 ASN A CA 1
ATOM 1511 C C . ASN A 1 201 ? 4.389 -12.412 -1.319 1.00 98.75 201 ASN A C 1
ATOM 1513 O O . ASN A 1 201 ? 3.979 -11.724 -2.255 1.00 98.75 201 ASN A O 1
ATOM 1517 N N . ARG A 1 202 ? 5.451 -12.049 -0.607 1.00 98.69 202 ARG A N 1
ATOM 1518 C CA . ARG A 1 202 ? 6.244 -10.867 -0.941 1.00 98.69 202 ARG A CA 1
ATOM 1519 C C . ARG A 1 202 ? 7.161 -11.207 -2.108 1.00 98.69 202 ARG A C 1
ATOM 1521 O O . ARG A 1 202 ? 8.076 -12.010 -1.939 1.00 98.69 202 ARG A O 1
ATOM 1528 N N . ALA A 1 203 ? 6.931 -10.594 -3.263 1.00 98.50 203 ALA A N 1
ATOM 1529 C CA . ALA A 1 203 ? 7.860 -10.635 -4.385 1.00 98.50 203 ALA A CA 1
ATOM 1530 C C . ALA A 1 203 ? 8.626 -9.301 -4.422 1.00 98.50 203 ALA A C 1
ATOM 1532 O O . ALA A 1 203 ? 7.981 -8.257 -4.563 1.00 98.50 203 ALA A O 1
ATOM 1533 N N . PRO A 1 204 ? 9.963 -9.299 -4.246 1.00 98.38 204 PRO A N 1
ATOM 1534 C CA . PRO A 1 204 ? 10.750 -8.073 -4.316 1.00 98.38 204 PRO A CA 1
ATOM 1535 C C . PRO A 1 204 ? 10.537 -7.351 -5.646 1.00 98.38 204 PRO A C 1
ATOM 1537 O O . PRO A 1 204 ? 10.653 -7.966 -6.711 1.00 98.38 204 PRO A O 1
ATOM 1540 N N . LEU A 1 205 ? 10.228 -6.053 -5.590 1.00 98.56 205 LEU A N 1
ATOM 1541 C CA . LEU A 1 205 ? 9.987 -5.298 -6.813 1.00 98.56 205 LEU A CA 1
ATOM 1542 C C . LEU A 1 205 ? 11.241 -5.247 -7.691 1.00 98.56 205 LEU A C 1
ATOM 1544 O O . LEU A 1 205 ? 12.336 -4.954 -7.210 1.00 98.56 205 LEU A O 1
ATOM 1548 N N . SER A 1 206 ? 11.084 -5.507 -8.989 1.00 98.19 206 SER A N 1
ATOM 1549 C CA . SER A 1 206 ? 12.211 -5.547 -9.925 1.00 98.19 206 SER A CA 1
ATOM 1550 C C . SER A 1 206 ? 11.864 -4.947 -11.284 1.00 98.19 206 SER A C 1
ATOM 1552 O O . SER A 1 206 ? 10.747 -5.083 -11.777 1.00 98.19 206 SER A O 1
ATOM 1554 N N . ALA A 1 207 ? 12.845 -4.275 -11.891 1.00 98.19 207 ALA A N 1
ATOM 1555 C CA . ALA A 1 207 ? 12.734 -3.712 -13.236 1.00 98.19 207 ALA A CA 1
ATOM 1556 C C . ALA A 1 207 ? 13.506 -4.525 -14.292 1.00 98.19 207 ALA A C 1
ATOM 1558 O O . ALA A 1 207 ? 13.265 -4.349 -15.484 1.00 98.19 207 ALA A O 1
ATOM 1559 N N . LEU A 1 208 ? 14.418 -5.412 -13.870 1.00 97.88 208 LEU A N 1
ATOM 1560 C CA . LEU A 1 208 ? 15.327 -6.169 -14.737 1.00 97.88 208 LEU A CA 1
ATOM 1561 C C . LEU A 1 208 ? 14.879 -7.626 -14.895 1.00 97.88 208 LEU A C 1
ATOM 1563 O O . LEU A 1 208 ? 14.628 -8.318 -13.910 1.00 97.88 208 LEU A O 1
ATOM 1567 N N . ARG A 1 209 ? 14.846 -8.106 -16.143 1.00 97.00 209 ARG A N 1
ATOM 1568 C CA . ARG A 1 209 ? 14.619 -9.518 -16.487 1.00 97.00 209 ARG A CA 1
ATOM 1569 C C . ARG A 1 209 ? 15.910 -10.258 -16.772 1.00 97.00 209 ARG A C 1
ATOM 1571 O O . ARG A 1 209 ? 16.159 -11.299 -16.169 1.00 97.00 209 ARG A O 1
ATOM 1578 N N . SER A 1 210 ? 16.720 -9.724 -17.674 1.00 97.75 210 SER A N 1
ATOM 1579 C CA . SER A 1 210 ? 18.019 -10.288 -18.015 1.00 97.75 210 SER A CA 1
ATOM 1580 C C . SER A 1 210 ? 18.960 -9.208 -18.533 1.00 97.75 210 SER A C 1
ATOM 1582 O O . SER A 1 210 ? 18.535 -8.161 -19.027 1.00 97.75 210 SER A O 1
ATOM 1584 N N . VAL A 1 211 ? 20.256 -9.472 -18.402 1.00 98.25 211 VAL A N 1
ATOM 1585 C CA . VAL A 1 211 ? 21.318 -8.691 -19.036 1.00 98.25 211 VAL A CA 1
ATOM 1586 C C . VAL A 1 211 ? 22.177 -9.668 -19.820 1.00 98.25 211 VAL A C 1
ATOM 1588 O O . VAL A 1 211 ? 22.691 -10.632 -19.253 1.00 98.25 211 VAL A O 1
ATOM 1591 N N . ILE A 1 212 ? 22.302 -9.435 -21.122 1.00 97.94 212 ILE A N 1
ATOM 1592 C CA . ILE A 1 212 ? 22.997 -10.324 -22.055 1.00 97.94 212 ILE A CA 1
ATOM 1593 C C . ILE A 1 212 ? 24.119 -9.531 -22.724 1.00 97.94 212 ILE A C 1
ATOM 1595 O O . ILE A 1 212 ? 23.896 -8.417 -23.198 1.00 97.94 212 ILE A O 1
ATOM 1599 N N . ALA A 1 213 ? 25.329 -10.083 -22.739 1.00 96.81 213 ALA A N 1
ATOM 1600 C CA . ALA A 1 213 ? 26.457 -9.510 -23.463 1.00 96.81 213 ALA A CA 1
ATOM 1601 C C . ALA A 1 213 ? 26.245 -9.585 -24.987 1.00 96.81 213 ALA A C 1
ATOM 1603 O O . ALA A 1 213 ? 25.356 -10.284 -25.480 1.00 96.81 213 ALA A O 1
ATOM 1604 N N . GLU A 1 214 ? 27.081 -8.881 -25.750 1.00 96.50 214 GLU A N 1
ATOM 1605 C CA . GLU A 1 214 ? 27.043 -8.914 -27.217 1.00 96.50 214 GLU A CA 1
ATOM 1606 C C . GLU A 1 214 ? 27.192 -10.339 -27.777 1.00 96.50 214 GLU A C 1
ATOM 1608 O O . GLU A 1 214 ? 26.459 -10.720 -28.690 1.00 96.50 214 GLU A O 1
ATOM 1613 N N . ASP A 1 215 ? 28.070 -11.141 -27.164 1.00 94.94 215 ASP A N 1
ATOM 1614 C CA . ASP A 1 215 ? 28.368 -12.530 -27.539 1.00 94.94 215 ASP A CA 1
ATOM 1615 C C . ASP A 1 215 ? 27.286 -13.550 -27.126 1.00 94.94 215 ASP A C 1
ATOM 1617 O O . ASP A 1 215 ? 27.425 -14.744 -27.387 1.00 94.94 215 ASP A O 1
ATOM 1621 N N . GLY A 1 216 ? 26.200 -13.096 -26.491 1.00 95.31 216 GLY A N 1
ATOM 1622 C CA . GLY A 1 216 ? 25.112 -13.948 -26.010 1.00 95.31 216 GLY A CA 1
ATOM 1623 C C . GLY A 1 216 ? 25.299 -14.490 -24.590 1.00 95.31 216 GLY A C 1
ATOM 1624 O O . GLY A 1 216 ? 24.392 -15.146 -24.077 1.00 95.31 216 GLY A O 1
ATOM 1625 N N . SER A 1 217 ? 26.417 -14.196 -23.919 1.00 96.62 217 SER A N 1
ATOM 1626 C CA . SER A 1 217 ? 26.636 -14.596 -22.526 1.00 96.62 217 SER A CA 1
ATOM 1627 C C . SER A 1 217 ? 25.628 -13.927 -21.590 1.00 96.62 217 SER A C 1
ATOM 1629 O O . SER A 1 217 ? 25.440 -12.708 -21.617 1.00 96.62 217 SER A O 1
ATOM 1631 N N . VAL A 1 218 ? 25.003 -14.713 -20.712 1.00 97.00 218 VAL A N 1
ATOM 1632 C CA . VAL A 1 218 ? 24.077 -14.197 -19.695 1.00 97.00 218 VAL A CA 1
ATOM 1633 C C . VAL A 1 218 ? 24.879 -13.592 -18.543 1.00 97.00 218 VAL A C 1
ATOM 1635 O O . VAL A 1 218 ? 25.537 -14.307 -17.792 1.00 97.00 218 VAL A O 1
ATOM 1638 N N . LEU A 1 219 ? 24.815 -12.267 -18.400 1.00 96.81 219 LEU A N 1
ATOM 1639 C CA . LEU A 1 219 ? 25.471 -11.515 -17.324 1.00 96.81 219 LEU A CA 1
ATOM 1640 C C . LEU A 1 219 ? 24.600 -11.447 -16.064 1.00 96.81 219 LEU A C 1
ATOM 1642 O O . LEU A 1 219 ? 25.112 -11.412 -14.948 1.00 96.81 219 LEU A O 1
ATOM 1646 N N . TYR A 1 220 ? 23.279 -11.424 -16.247 1.00 97.50 220 TYR A N 1
ATOM 1647 C CA . TYR A 1 220 ? 22.290 -11.453 -15.176 1.00 97.50 220 TYR A CA 1
ATOM 1648 C C . TYR A 1 220 ? 21.008 -12.120 -15.669 1.00 97.50 220 TYR A C 1
ATOM 1650 O O . TYR A 1 220 ? 20.566 -11.871 -16.792 1.00 97.50 220 TYR A O 1
ATOM 1658 N N . GLN A 1 221 ? 20.384 -12.906 -14.797 1.00 96.69 221 GLN A N 1
ATOM 1659 C CA . GLN A 1 221 ? 19.072 -13.498 -15.013 1.00 96.69 221 GLN A CA 1
ATOM 1660 C C . GLN A 1 221 ? 18.248 -13.340 -13.737 1.00 96.69 221 GLN A C 1
ATOM 1662 O O . GLN A 1 221 ? 18.681 -13.743 -12.657 1.00 96.69 221 GLN A O 1
ATOM 1667 N N . SER A 1 222 ? 17.059 -12.757 -13.865 1.00 95.19 222 SER A N 1
ATOM 1668 C CA . SER A 1 222 ? 16.085 -12.706 -12.779 1.00 95.19 222 SER A CA 1
ATOM 1669 C C . SER A 1 222 ? 15.397 -14.064 -12.637 1.00 95.19 222 SER A C 1
ATOM 1671 O O . SER A 1 222 ? 15.009 -14.685 -13.634 1.00 95.19 222 SER A O 1
ATOM 1673 N N . PHE A 1 223 ? 15.238 -14.510 -11.393 1.00 91.62 223 PHE A N 1
ATOM 1674 C CA . PHE A 1 223 ? 14.529 -15.733 -11.023 1.00 91.62 223 PHE A CA 1
ATOM 1675 C C . PHE A 1 223 ? 13.411 -15.389 -10.031 1.00 91.62 223 PHE A C 1
ATOM 1677 O O . PHE A 1 223 ? 13.569 -14.441 -9.259 1.00 91.62 223 PHE A O 1
ATOM 1684 N N . PRO A 1 224 ? 12.291 -16.135 -10.005 1.00 88.69 224 PRO A N 1
ATOM 1685 C CA . PRO A 1 224 ? 11.247 -15.929 -9.005 1.00 88.69 224 PRO A CA 1
ATOM 1686 C C . PRO A 1 224 ? 11.796 -16.086 -7.578 1.00 88.69 224 PRO A C 1
ATOM 1688 O O . PRO A 1 224 ? 12.327 -17.135 -7.227 1.00 88.69 224 PRO A O 1
ATOM 1691 N N . GLN A 1 225 ? 11.648 -15.045 -6.757 1.00 90.75 225 GLN A N 1
ATOM 1692 C CA . GLN A 1 225 ? 12.132 -14.985 -5.366 1.00 90.75 225 GLN A CA 1
ATOM 1693 C C . GLN A 1 225 ? 11.001 -14.616 -4.393 1.00 90.75 225 GLN A C 1
ATOM 1695 O O . GLN A 1 225 ? 11.203 -13.898 -3.418 1.00 90.75 225 GLN A O 1
ATOM 1700 N N . ALA A 1 226 ? 9.774 -15.047 -4.693 1.00 95.88 226 ALA A N 1
ATOM 1701 C CA . ALA A 1 226 ? 8.631 -14.750 -3.843 1.00 95.88 226 ALA A CA 1
ATOM 1702 C C . ALA A 1 226 ? 8.711 -15.534 -2.523 1.00 95.88 226 ALA A C 1
ATOM 1704 O O . ALA A 1 226 ? 8.896 -16.750 -2.521 1.00 95.88 226 ALA A O 1
ATOM 1705 N N . GLU A 1 227 ? 8.507 -14.844 -1.403 1.00 96.69 227 GLU A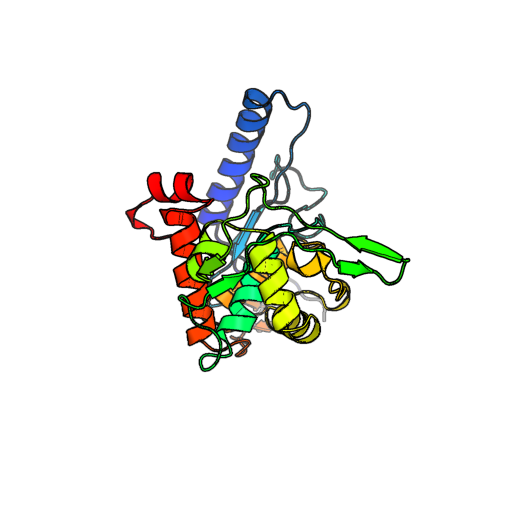 N 1
ATOM 1706 C CA . GLU A 1 227 ? 8.574 -15.421 -0.060 1.00 96.69 227 GLU A CA 1
ATOM 1707 C C . GLU A 1 227 ? 7.214 -15.337 0.636 1.00 96.69 227 GLU A C 1
ATOM 1709 O O . GLU A 1 227 ? 6.528 -14.315 0.574 1.00 96.69 227 GLU A O 1
ATOM 1714 N N . ARG A 1 228 ? 6.815 -16.393 1.353 1.00 98.38 228 ARG A N 1
ATOM 1715 C CA . ARG A 1 228 ? 5.594 -16.370 2.168 1.00 98.38 228 ARG A CA 1
ATOM 1716 C C . ARG A 1 228 ? 5.749 -15.352 3.304 1.00 98.38 228 ARG A C 1
ATOM 1718 O O . ARG A 1 228 ? 6.494 -15.588 4.247 1.00 98.38 228 ARG A O 1
ATOM 1725 N N . ALA A 1 229 ? 5.001 -14.252 3.237 1.00 98.56 229 ALA A N 1
ATOM 1726 C CA . ALA A 1 229 ? 5.047 -13.169 4.216 1.00 98.56 229 ALA A CA 1
ATOM 1727 C C . ALA A 1 229 ? 3.920 -13.264 5.256 1.00 98.56 229 ALA A C 1
ATOM 1729 O O . ALA A 1 229 ? 4.161 -13.120 6.453 1.00 98.56 229 ALA A O 1
ATOM 1730 N N . VAL A 1 230 ? 2.688 -13.528 4.807 1.00 98.62 230 VAL A N 1
ATOM 1731 C CA . VAL A 1 230 ? 1.488 -13.621 5.661 1.00 98.62 230 VAL A CA 1
ATOM 1732 C C . VAL A 1 230 ? 0.603 -14.804 5.246 1.00 98.62 230 VAL A C 1
ATOM 1734 O O . VAL A 1 230 ? 0.702 -15.258 4.099 1.00 98.62 230 VAL A O 1
ATOM 1737 N N . PRO A 1 231 ? -0.272 -15.325 6.129 1.00 98.75 231 PRO A N 1
ATOM 1738 C CA . PRO A 1 231 ? -1.195 -16.403 5.778 1.00 98.75 231 PRO A CA 1
ATOM 1739 C C . PRO A 1 231 ? -2.086 -16.034 4.586 1.00 98.75 231 PRO A C 1
ATOM 1741 O O . PRO A 1 231 ? -2.634 -14.931 4.524 1.00 98.75 231 PRO A O 1
ATOM 1744 N N . ALA A 1 232 ? -2.269 -16.965 3.649 1.00 98.69 232 ALA A N 1
ATOM 1745 C CA . ALA A 1 232 ? -3.032 -16.711 2.426 1.00 98.69 232 ALA A CA 1
ATOM 1746 C C . ALA A 1 232 ? -4.502 -16.365 2.707 1.00 98.69 232 ALA A C 1
ATOM 1748 O O . ALA A 1 232 ? -5.078 -15.504 2.049 1.00 98.69 232 ALA A O 1
ATOM 1749 N N . GLN A 1 233 ? -5.096 -16.991 3.723 1.00 98.69 233 GLN A N 1
ATOM 1750 C CA . GLN A 1 233 ? -6.475 -16.753 4.147 1.00 98.69 233 GLN A CA 1
ATOM 1751 C C . GLN A 1 233 ? -6.647 -15.350 4.741 1.00 98.69 233 GLN A C 1
ATOM 1753 O O . GLN A 1 233 ? -7.655 -14.696 4.484 1.00 98.69 233 GLN A O 1
ATOM 1758 N N . ALA A 1 234 ? -5.651 -14.864 5.489 1.00 98.81 234 ALA A N 1
ATOM 1759 C CA . ALA A 1 234 ? -5.652 -13.505 6.022 1.00 98.81 234 ALA A CA 1
ATOM 1760 C C . ALA A 1 234 ? -5.552 -12.481 4.884 1.00 98.81 234 ALA A C 1
ATOM 1762 O O . ALA A 1 234 ? -6.386 -11.583 4.801 1.00 98.81 234 ALA A O 1
ATOM 1763 N N . ALA A 1 235 ? -4.612 -12.681 3.950 1.00 98.81 235 ALA A N 1
ATOM 1764 C CA . ALA A 1 235 ? -4.487 -11.847 2.755 1.00 98.81 235 ALA A CA 1
ATOM 1765 C C . ALA A 1 235 ? -5.780 -11.836 1.923 1.00 98.81 235 ALA A C 1
ATOM 1767 O O . ALA A 1 235 ? -6.226 -10.770 1.511 1.00 98.81 235 ALA A O 1
ATOM 1768 N N . TYR A 1 236 ? -6.420 -12.996 1.739 1.00 98.88 236 TYR A N 1
ATOM 1769 C CA . TYR A 1 236 ? -7.709 -13.116 1.056 1.00 98.88 236 TYR A CA 1
ATOM 1770 C C . TYR A 1 236 ? -8.817 -12.319 1.753 1.00 98.88 236 TYR A C 1
ATOM 1772 O O . TYR A 1 236 ? -9.502 -11.544 1.095 1.00 98.88 236 TYR A O 1
ATOM 1780 N N . MET A 1 237 ? -8.991 -12.463 3.072 1.00 98.88 237 MET A N 1
ATOM 1781 C CA . MET A 1 237 ? -10.024 -11.726 3.813 1.00 98.88 237 MET A CA 1
ATOM 1782 C C . MET A 1 237 ? -9.781 -10.210 3.785 1.00 98.88 237 MET A C 1
ATOM 1784 O O . MET A 1 237 ? -10.735 -9.436 3.662 1.00 98.88 237 MET A O 1
ATOM 1788 N N . THR A 1 238 ? -8.518 -9.776 3.847 1.00 98.94 238 THR A N 1
ATOM 1789 C CA . THR A 1 238 ? -8.148 -8.367 3.664 1.00 98.94 238 THR A CA 1
ATOM 1790 C C . THR A 1 238 ? -8.491 -7.888 2.251 1.00 98.94 238 THR A C 1
ATOM 1792 O O . THR A 1 238 ? -9.168 -6.870 2.126 1.00 98.94 238 THR A O 1
ATOM 1795 N N . LEU A 1 239 ? -8.120 -8.634 1.201 1.00 98.69 239 LEU A N 1
ATOM 1796 C CA . LEU A 1 239 ? -8.450 -8.303 -0.194 1.00 98.69 239 LEU A CA 1
ATOM 1797 C C . LEU A 1 239 ? -9.959 -8.244 -0.432 1.00 98.69 239 LEU A C 1
ATOM 1799 O O . LEU A 1 239 ? -10.455 -7.302 -1.040 1.00 98.69 239 LEU A O 1
ATOM 1803 N N . TRP A 1 240 ? -10.701 -9.222 0.081 1.00 98.88 240 TRP A N 1
ATOM 1804 C CA . TRP A 1 240 ? -12.155 -9.256 -0.028 1.00 98.88 240 TRP A CA 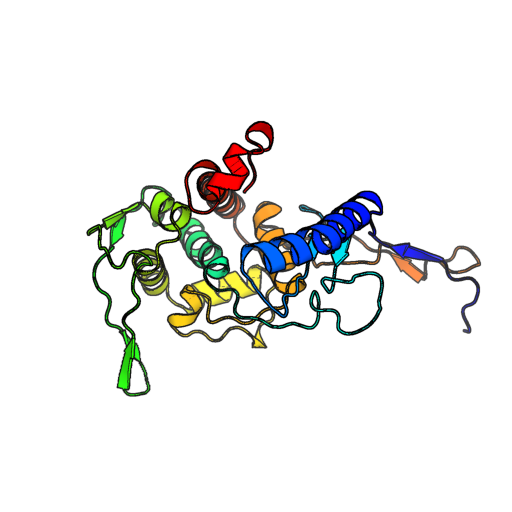1
ATOM 1805 C C . TRP A 1 240 ? -12.790 -8.033 0.645 1.00 98.88 240 TRP A C 1
ATOM 1807 O O . TRP A 1 240 ? -13.704 -7.420 0.098 1.00 98.88 240 TRP A O 1
ATOM 1817 N N . THR A 1 241 ? -12.269 -7.613 1.801 1.00 98.88 241 THR A N 1
ATOM 1818 C CA . THR A 1 241 ? -12.747 -6.399 2.478 1.00 98.88 241 THR A CA 1
ATOM 1819 C C . THR A 1 241 ? -12.366 -5.132 1.709 1.00 98.88 241 THR A C 1
ATOM 1821 O O . THR A 1 241 ? -13.156 -4.195 1.644 1.00 98.88 241 THR A O 1
ATOM 1824 N N . MET A 1 242 ? -11.200 -5.097 1.063 1.00 98.88 242 MET A N 1
ATOM 1825 C CA . MET A 1 242 ? -10.817 -4.009 0.157 1.00 98.88 242 MET A CA 1
ATOM 1826 C C . MET A 1 242 ? -11.763 -3.912 -1.056 1.00 98.88 242 MET A C 1
ATOM 1828 O O . MET A 1 242 ? -12.189 -2.813 -1.406 1.00 98.88 242 MET A O 1
ATOM 1832 N N . GLN A 1 243 ? -12.252 -5.037 -1.595 1.00 98.81 243 GLN A N 1
ATOM 1833 C CA . GLN A 1 243 ? -13.337 -5.007 -2.589 1.00 98.81 243 GLN A CA 1
ATOM 1834 C C . GLN A 1 243 ? -14.608 -4.352 -2.032 1.00 98.81 243 GLN A C 1
ATOM 1836 O O . GLN A 1 243 ? -15.275 -3.602 -2.742 1.00 98.81 243 GLN A O 1
ATOM 1841 N N . GLN A 1 244 ? -14.928 -4.555 -0.748 1.00 98.81 244 GLN A N 1
ATOM 1842 C CA . GLN A 1 244 ? -16.048 -3.855 -0.105 1.00 98.81 244 GLN A CA 1
ATOM 1843 C C . GLN A 1 244 ? -15.800 -2.341 -0.009 1.00 98.81 244 GLN A C 1
ATOM 1845 O O . GLN A 1 244 ? -16.732 -1.560 -0.218 1.00 98.81 244 GLN A O 1
ATOM 1850 N N . VAL A 1 245 ? -14.558 -1.901 0.242 1.00 98.69 245 VAL A N 1
ATOM 1851 C CA . VAL A 1 245 ? -14.180 -0.472 0.211 1.00 98.69 245 VAL A CA 1
ATOM 1852 C C . VAL A 1 245 ? -14.514 0.141 -1.153 1.00 98.69 245 VAL A C 1
ATOM 1854 O O . VAL A 1 245 ? -15.101 1.225 -1.213 1.00 98.69 245 VAL A O 1
ATOM 1857 N N . VAL A 1 246 ? -14.188 -0.558 -2.242 1.00 98.69 246 VAL A N 1
ATOM 1858 C CA . VAL A 1 246 ? -14.437 -0.100 -3.618 1.00 98.69 246 VAL A CA 1
ATOM 1859 C C . VAL A 1 246 ? -15.899 -0.255 -4.038 1.00 98.69 246 VAL A C 1
ATOM 1861 O O . VAL A 1 246 ? -16.388 0.554 -4.818 1.00 98.69 246 VAL A O 1
ATOM 1864 N N . GLN A 1 247 ? -16.623 -1.250 -3.526 1.00 98.44 247 GLN A N 1
ATOM 1865 C CA . GLN A 1 247 ? -18.018 -1.497 -3.898 1.00 98.44 247 GLN A CA 1
ATOM 1866 C C . GLN A 1 247 ? -18.996 -0.576 -3.157 1.00 98.44 247 GLN A C 1
ATOM 1868 O O . GLN A 1 247 ? -19.936 -0.056 -3.757 1.00 98.44 247 GLN A O 1
ATOM 1873 N N . ARG A 1 248 ? -18.795 -0.373 -1.850 1.00 98.25 248 ARG A N 1
ATOM 1874 C CA . ARG A 1 248 ? -19.754 0.326 -0.971 1.00 98.25 248 ARG A CA 1
ATOM 1875 C C . ARG A 1 248 ? -19.120 1.289 0.037 1.00 98.25 248 ARG A C 1
ATOM 1877 O O . ARG A 1 248 ? -19.841 2.016 0.716 1.00 98.25 248 ARG A O 1
ATOM 1884 N N . GLY A 1 249 ? -17.794 1.310 0.138 1.00 98.06 249 GLY A N 1
ATOM 1885 C CA . GLY A 1 249 ? -17.045 2.141 1.077 1.00 98.06 249 GLY A CA 1
ATOM 1886 C C . GLY A 1 249 ? -16.559 3.470 0.497 1.00 98.06 249 GLY A C 1
ATOM 1887 O O . GLY A 1 249 ? -17.235 4.123 -0.306 1.00 98.06 249 GLY A O 1
ATOM 1888 N N . THR A 1 250 ? -15.366 3.885 0.924 1.00 98.00 250 THR A N 1
ATOM 1889 C CA . THR A 1 250 ? -14.738 5.155 0.515 1.00 98.00 250 THR A CA 1
ATOM 1890 C C . THR A 1 250 ? -14.328 5.182 -0.963 1.00 98.00 250 THR A C 1
ATOM 1892 O O . THR A 1 250 ? -14.210 6.261 -1.538 1.00 98.00 250 THR A O 1
ATOM 1895 N N . GLY A 1 251 ? -14.177 4.017 -1.604 1.00 98.06 251 GLY A N 1
ATOM 1896 C CA . GLY A 1 251 ? -13.842 3.864 -3.024 1.00 98.06 251 GLY A CA 1
ATOM 1897 C C . GLY A 1 251 ? -15.047 3.703 -3.959 1.00 98.06 251 GLY A C 1
ATOM 1898 O O . GLY A 1 251 ? -14.853 3.517 -5.160 1.00 98.06 251 GLY A O 1
ATOM 1899 N N . ARG A 1 252 ? -16.287 3.794 -3.451 1.00 97.94 252 ARG A N 1
ATOM 1900 C CA . ARG A 1 252 ? -17.528 3.465 -4.192 1.00 97.94 252 ARG A CA 1
ATOM 1901 C C . ARG A 1 252 ? -17.698 4.135 -5.556 1.00 97.94 252 ARG A C 1
ATOM 1903 O O . ARG A 1 252 ? -18.325 3.564 -6.443 1.00 97.94 252 ARG A O 1
ATOM 1910 N N . GLN A 1 253 ? -17.140 5.333 -5.750 1.00 98.19 253 GLN A N 1
ATOM 1911 C CA . GLN A 1 253 ? -17.199 6.029 -7.040 1.00 98.19 253 GLN A CA 1
ATOM 1912 C C . GLN A 1 253 ? -16.514 5.220 -8.154 1.00 98.19 253 GLN A C 1
ATOM 1914 O O . GLN A 1 253 ? -16.973 5.221 -9.295 1.00 98.19 253 GLN A O 1
ATOM 1919 N N . LEU A 1 254 ? -15.436 4.510 -7.819 1.00 97.56 254 LEU A N 1
ATOM 1920 C CA . LEU A 1 254 ? -14.672 3.694 -8.752 1.00 97.56 254 LEU A CA 1
ATOM 1921 C C . LEU A 1 254 ? -15.378 2.361 -9.039 1.00 97.56 254 LEU A C 1
ATOM 1923 O O . LEU A 1 254 ? -15.478 1.974 -10.203 1.00 97.56 254 LEU A O 1
ATOM 1927 N N . GLY A 1 255 ? -15.961 1.722 -8.017 1.00 97.12 255 GLY A N 1
ATOM 1928 C CA . GLY A 1 255 ? -16.788 0.522 -8.187 1.00 97.12 255 GLY A CA 1
ATOM 1929 C C . GLY A 1 255 ? -18.037 0.765 -9.038 1.00 97.12 255 GLY A C 1
ATOM 1930 O O . GLY A 1 255 ? -18.372 -0.062 -9.880 1.00 97.12 255 GLY A O 1
ATOM 1931 N N . ALA A 1 256 ? -18.675 1.932 -8.901 1.00 97.94 256 ALA A N 1
ATOM 1932 C CA . ALA A 1 256 ? -19.809 2.319 -9.743 1.00 97.94 256 ALA A CA 1
ATOM 1933 C C . ALA A 1 256 ? -19.423 2.497 -11.224 1.00 97.94 256 ALA A C 1
ATOM 1935 O O . ALA A 1 256 ? -20.225 2.203 -12.107 1.00 97.94 256 ALA A O 1
ATOM 1936 N N . LYS A 1 257 ? -18.198 2.963 -11.505 1.00 98.25 257 LYS A N 1
ATOM 1937 C CA . LYS A 1 257 ? -17.698 3.156 -12.875 1.00 98.25 257 LYS A CA 1
ATOM 1938 C C . LYS A 1 257 ? -17.247 1.846 -13.529 1.00 98.25 257 LYS A C 1
ATOM 1940 O O . LYS A 1 257 ? -17.402 1.694 -14.737 1.00 98.25 257 LYS A O 1
ATOM 1945 N N . TYR A 1 258 ? -16.704 0.911 -12.747 1.00 97.62 258 TYR A N 1
ATOM 1946 C CA . TYR A 1 258 ? -16.146 -0.351 -13.246 1.00 97.62 258 TYR A CA 1
ATOM 1947 C C . TYR A 1 258 ? -16.676 -1.584 -12.490 1.00 97.62 258 TYR A C 1
ATOM 1949 O O . TYR A 1 258 ? -15.885 -2.351 -11.931 1.00 97.62 258 TYR A O 1
ATOM 1957 N N . PRO A 1 259 ? -17.999 -1.831 -12.483 1.00 94.69 259 PRO A N 1
ATOM 1958 C CA . PRO A 1 259 ? -18.597 -2.883 -11.659 1.00 94.69 259 PRO A CA 1
ATOM 1959 C C . PRO A 1 259 ? -18.133 -4.296 -12.045 1.00 94.69 259 PRO A C 1
ATOM 1961 O O . PRO A 1 259 ? -18.019 -5.155 -11.179 1.00 94.69 259 PRO A O 1
ATOM 1964 N N . GLY A 1 260 ? -17.800 -4.538 -13.319 1.00 97.12 260 GLY A N 1
ATOM 1965 C CA . GLY A 1 260 ? -17.330 -5.847 -13.792 1.00 97.12 260 GLY A CA 1
ATOM 1966 C C . GLY A 1 260 ? -15.911 -6.222 -13.347 1.00 97.12 260 GLY A C 1
ATOM 1967 O O . GLY A 1 260 ? -15.549 -7.395 -13.409 1.00 97.12 260 GLY A O 1
ATOM 1968 N N . LEU A 1 261 ? -15.106 -5.255 -12.884 1.00 97.06 261 LEU A N 1
ATOM 1969 C CA . LEU A 1 261 ? -13.699 -5.490 -12.539 1.00 97.06 261 LEU A CA 1
ATOM 1970 C C . LEU A 1 261 ? -13.487 -5.960 -11.094 1.00 97.06 261 LEU A C 1
ATOM 1972 O O . LEU A 1 261 ? -12.432 -6.515 -10.807 1.00 97.06 261 LEU A O 1
ATOM 1976 N N . HIS A 1 262 ? -14.460 -5.752 -10.196 1.00 97.31 262 HIS A N 1
ATOM 1977 C CA . HIS A 1 262 ? -14.380 -6.164 -8.783 1.00 97.31 262 HIS A CA 1
ATOM 1978 C C . HIS A 1 262 ? -13.050 -5.764 -8.106 1.00 97.31 262 HIS A C 1
ATOM 1980 O O . HIS A 1 262 ? -12.406 -6.573 -7.431 1.00 97.31 262 HIS A O 1
ATOM 1986 N N . LEU A 1 263 ? -12.624 -4.517 -8.339 1.00 98.00 263 LEU A N 1
ATOM 1987 C CA . LEU A 1 263 ? -11.351 -3.973 -7.858 1.00 98.00 263 LEU A CA 1
ATOM 1988 C C . LEU A 1 263 ? -11.300 -3.946 -6.324 1.00 98.00 263 LEU A C 1
ATOM 1990 O O . LEU A 1 263 ? -12.331 -3.774 -5.674 1.00 98.00 263 LEU A O 1
ATOM 1994 N N . ALA A 1 264 ? -10.097 -4.118 -5.778 1.00 96.69 264 ALA A N 1
ATOM 1995 C CA . ALA A 1 264 ? -9.787 -4.104 -4.350 1.00 96.69 264 ALA A CA 1
ATOM 1996 C C . ALA A 1 264 ? -8.838 -2.944 -4.040 1.00 96.69 264 ALA A C 1
ATOM 1998 O O . ALA A 1 264 ? -7.844 -2.807 -4.787 1.00 96.69 264 ALA A O 1
#

Organism: Enterobacter cloacae (NCBI:txid550)

Sequence (264 aa):
KDLSGVKIFTTFDSVAQDAAEKAAVEGIPALKKQRKLSDLETAMVVVDRNTGEVRAMVGGAEPQYAGYNRAMQARRSIGSLAKPATYLTALSQPNLYRLNTWIADAPISLRQPNGQVWSPQNDDRQFSGQVMLVDALTRSMNVPTVNLGMALGLPAITDTWQKLGVPKDQLHPVPAMILGALNLTPIEVAQAFQTIASGGNRAPLSALRSVIAEDGSVLYQSFPQAERAVPAQAAYMTLWTMQQVVQRGTGRQLGAKYPGLHLA

pLDDT: mean 96.82, std 4.18, range [63.12, 98.94]

Radius of gyration: 20.71 Å; chains: 1; bounding box: 58×45×56 Å